Protein AF-A0A957VNV3-F1 (afdb_monomer_lite)

Foldseek 3Di:
DQDDAPLSSLVVVVVVLVVCCVVVVPVDDDDDDDQDDLVVCPVRDPPVSSVVSVVSVPDDDDDDLVNLLVCLLVPPLDDDPVLLVVQLVVCVVQVVLQQLLLDAPQFQDDFDGDDSRVRSSLPLERRNLLSLVVLLLVLLCVVVVHPSSCSPPPARSNNLSNVLCVQVVVRVPDDPWFHRASLSSLVVCVVSHDPVLSVVLVCQCPPPVPDDPVRSSLSSLQSSQVSRVRGDSDPQSSLSRRDGGSPDDSD

Secondary structure (DSSP, 8-state):
---SSHHHHHHHHHHHHHHHHHHHTT--------SS-GGGGGGTS-HHHHHHHHTT-S------HHHHHHHHIIIIIPPPHHHHHHHHHHHHHHHHHHHHHH--TT-SSPPPPP-HHHHHHHTTS-HHHHHTHHHHHHHHHHHTT--TTTTTSS--HHHHHHHHHHH--HHHHSPTTB---GGGGHHHHGGGS-HHHHHHHHHHHHHSTT--HHHHHHHHHHHHHHH-TTS---HHHHHHTT--BTT----

Structure (mmCIF, N/CA/C/O backbone):
data_AF-A0A957VNV3-F1
#
_entry.id   AF-A0A957VNV3-F1
#
loop_
_atom_site.group_PDB
_atom_site.id
_atom_site.type_symbol
_atom_site.label_atom_id
_atom_site.label_alt_id
_atom_site.label_comp_id
_atom_site.label_asym_id
_atom_site.label_entity_id
_atom_site.label_seq_id
_atom_site.pdbx_PDB_ins_code
_atom_site.Cartn_x
_atom_site.Cartn_y
_atom_site.Cartn_z
_atom_site.occupancy
_atom_site.B_iso_or_equiv
_atom_site.auth_seq_id
_atom_site.auth_comp_id
_atom_site.auth_asym_id
_atom_site.auth_atom_id
_atom_site.pdbx_PDB_model_num
ATOM 1 N N . TRP A 1 1 ? -8.921 14.617 31.201 1.00 45.50 1 TRP A N 1
ATOM 2 C CA . TRP A 1 1 ? -7.795 13.683 31.392 1.00 45.50 1 TRP A CA 1
ATOM 3 C C . TRP A 1 1 ? -8.103 12.871 32.641 1.00 45.50 1 TRP A C 1
ATOM 5 O O . TRP A 1 1 ? -8.421 13.483 33.652 1.00 45.50 1 TRP A O 1
ATOM 15 N N . ILE A 1 2 ? -8.126 11.539 32.556 1.00 60.56 2 ILE A N 1
ATOM 16 C CA . ILE A 1 2 ? -8.412 10.656 33.701 1.00 60.56 2 ILE A CA 1
ATOM 17 C C . ILE A 1 2 ? -7.073 10.413 34.409 1.00 60.56 2 ILE A C 1
ATOM 19 O O . ILE A 1 2 ? -6.186 9.766 33.854 1.00 60.56 2 ILE A O 1
ATOM 23 N N . ALA A 1 3 ? -6.888 11.023 35.579 1.00 54.78 3 ALA A N 1
ATOM 24 C CA . ALA A 1 3 ? -5.635 10.994 36.332 1.00 54.78 3 ALA A CA 1
ATOM 25 C C . ALA A 1 3 ? -5.642 9.875 37.388 1.00 54.78 3 ALA A C 1
ATOM 27 O O . ALA A 1 3 ? -6.701 9.499 37.887 1.00 54.78 3 ALA A O 1
ATOM 28 N N . GLY A 1 4 ? -4.459 9.369 37.744 1.00 66.94 4 GLY A N 1
ATOM 29 C CA . GLY A 1 4 ? -4.286 8.313 38.749 1.00 66.94 4 GLY A CA 1
ATOM 30 C C . GLY A 1 4 ? -3.553 7.082 38.219 1.00 66.94 4 GLY A C 1
ATOM 31 O O . GLY A 1 4 ? -3.112 7.057 37.058 1.00 66.94 4 GLY A O 1
ATOM 32 N N . ASN A 1 5 ? -3.405 6.077 39.083 1.00 71.44 5 ASN A N 1
ATOM 33 C CA . ASN A 1 5 ? -2.817 4.784 38.730 1.00 71.44 5 ASN A CA 1
ATOM 34 C C . ASN A 1 5 ? -3.785 3.976 37.819 1.00 71.44 5 ASN A C 1
ATOM 36 O O . ASN A 1 5 ? -4.941 4.373 37.645 1.00 71.44 5 ASN A O 1
ATOM 40 N N . PRO A 1 6 ? -3.359 2.859 37.198 1.00 65.88 6 PRO A N 1
ATOM 41 C CA . PRO A 1 6 ? -4.210 2.091 36.282 1.00 65.88 6 PRO A CA 1
ATOM 42 C C . PRO A 1 6 ? -5.556 1.645 36.882 1.00 65.88 6 PRO A C 1
ATOM 44 O O . PRO A 1 6 ? -6.572 1.656 36.185 1.00 65.88 6 PRO A O 1
ATOM 47 N N . ASN A 1 7 ? -5.596 1.324 38.178 1.00 68.62 7 ASN A N 1
ATOM 48 C CA . ASN A 1 7 ? -6.823 0.928 38.872 1.00 68.62 7 ASN A CA 1
ATOM 49 C C . ASN A 1 7 ? -7.750 2.134 39.106 1.00 68.62 7 ASN A C 1
ATOM 51 O O . ASN A 1 7 ? -8.949 2.041 38.845 1.00 68.62 7 ASN A O 1
ATOM 55 N N . ASP A 1 8 ? -7.198 3.286 39.497 1.00 72.94 8 ASP A N 1
ATOM 56 C CA . ASP A 1 8 ? -7.959 4.529 39.689 1.00 72.94 8 ASP A CA 1
ATOM 57 C C . ASP A 1 8 ? -8.625 4.970 38.381 1.00 72.94 8 ASP A C 1
ATOM 59 O O . ASP A 1 8 ? -9.788 5.374 38.361 1.00 72.94 8 ASP A O 1
ATOM 63 N N . ARG A 1 9 ? -7.900 4.850 37.260 1.00 74.00 9 ARG A N 1
ATOM 64 C CA . ARG A 1 9 ? -8.427 5.171 35.926 1.00 74.00 9 ARG A CA 1
ATOM 65 C C . ARG A 1 9 ? -9.581 4.254 35.544 1.00 74.00 9 ARG A C 1
ATOM 67 O O . ARG A 1 9 ? -10.583 4.717 35.008 1.00 74.00 9 ARG A O 1
ATOM 74 N N . THR A 1 10 ? -9.445 2.971 35.856 1.00 73.56 10 THR A N 1
ATOM 75 C CA . THR A 1 10 ? -10.455 1.942 35.601 1.00 73.56 10 THR A CA 1
ATOM 76 C C . THR A 1 10 ? -11.743 2.269 36.381 1.00 73.56 10 THR A C 1
ATOM 78 O O . THR A 1 10 ? -12.828 2.370 35.806 1.00 73.56 10 THR A O 1
ATOM 81 N N . MET A 1 11 ? -11.632 2.597 37.670 1.00 74.50 11 MET A N 1
ATOM 82 C CA . MET A 1 11 ? -12.787 3.024 38.471 1.00 74.50 11 MET A CA 1
ATOM 83 C C . MET A 1 11 ? -13.427 4.326 37.965 1.00 74.50 11 MET A C 1
ATOM 85 O O . MET A 1 11 ? -14.648 4.430 37.910 1.00 74.50 11 MET A O 1
ATOM 89 N N . GLN A 1 12 ? -12.632 5.314 37.548 1.00 80.88 12 GLN A N 1
ATOM 90 C CA . GLN A 1 12 ? -13.164 6.576 37.018 1.00 80.88 12 GLN A CA 1
ATOM 91 C C . GLN A 1 12 ? -13.929 6.390 35.698 1.00 80.88 12 GLN A C 1
ATOM 93 O O . GLN A 1 12 ? -14.970 7.021 35.504 1.00 80.88 12 GLN A O 1
ATOM 98 N N . VAL A 1 13 ? -13.455 5.511 34.804 1.00 80.44 13 VAL A N 1
ATOM 99 C CA . VAL A 1 13 ? -14.188 5.142 33.578 1.00 80.44 13 VAL A CA 1
ATOM 100 C C . VAL A 1 13 ? -15.514 4.474 33.934 1.00 80.44 13 VAL A C 1
ATOM 102 O O . VAL A 1 13 ? -16.538 4.807 33.340 1.00 80.44 13 VAL A O 1
ATOM 105 N N . GLN A 1 14 ? -15.519 3.589 34.934 1.00 78.06 14 GLN A N 1
ATOM 106 C CA . GLN A 1 14 ? -16.751 2.965 35.411 1.00 78.06 14 GLN A CA 1
ATOM 107 C C . GLN A 1 14 ? -17.756 4.011 35.913 1.00 78.06 14 GLN A C 1
ATOM 109 O O . GLN A 1 14 ? -18.888 4.037 35.432 1.00 78.06 14 GLN A O 1
ATOM 114 N N . SER A 1 15 ? -17.340 4.910 36.810 1.00 83.56 15 SER A N 1
ATOM 115 C CA . SER A 1 15 ? -18.221 5.956 37.348 1.00 83.56 15 SER A CA 1
ATOM 116 C C . SER A 1 15 ? -18.777 6.871 36.254 1.00 83.56 15 SER A C 1
ATOM 118 O O . SER A 1 15 ? -19.928 7.303 36.331 1.00 83.56 15 SER A O 1
ATOM 120 N N . LEU A 1 16 ? -17.982 7.161 35.218 1.00 85.75 16 LEU A N 1
ATOM 121 C CA . LEU A 1 16 ? -18.422 7.951 34.069 1.00 85.75 16 LEU A CA 1
ATOM 122 C C . LEU A 1 16 ? -19.528 7.236 33.283 1.00 85.75 16 LEU A C 1
ATOM 124 O O . LEU A 1 16 ? -20.549 7.855 32.986 1.00 85.75 16 LEU A O 1
ATOM 128 N N . VAL A 1 17 ? -19.336 5.953 32.961 1.00 84.12 17 VAL A N 1
ATOM 129 C CA . VAL A 1 17 ? -20.321 5.149 32.217 1.00 84.12 17 VAL A CA 1
ATOM 130 C C . VAL A 1 17 ? -21.619 5.008 33.016 1.00 84.12 17 VAL A C 1
ATOM 132 O O . VAL A 1 17 ? -22.697 5.185 32.454 1.00 84.12 17 VAL A O 1
ATOM 135 N N . GLU A 1 18 ? -21.532 4.761 34.325 1.00 82.12 18 GLU A N 1
ATOM 136 C CA . GLU A 1 18 ? -22.701 4.651 35.211 1.00 82.12 18 GLU A CA 1
ATOM 137 C C . GLU A 1 18 ? -23.460 5.980 35.313 1.00 82.12 18 GLU A C 1
ATOM 139 O O . GLU A 1 18 ? -24.666 6.027 35.075 1.00 82.12 18 GLU A O 1
ATOM 144 N N . THR A 1 19 ? -22.751 7.088 35.546 1.00 85.31 19 THR A N 1
ATOM 145 C CA . THR A 1 19 ? -23.376 8.419 35.616 1.00 85.31 19 THR A CA 1
ATOM 146 C C . THR A 1 19 ? -24.027 8.805 34.286 1.00 85.31 19 THR A C 1
ATOM 148 O O . THR A 1 19 ? -25.101 9.410 34.268 1.00 85.31 19 THR A O 1
ATOM 151 N N . ALA A 1 20 ? -23.389 8.469 33.161 1.00 85.81 20 ALA A N 1
ATOM 152 C CA . ALA A 1 20 ? -23.928 8.721 31.829 1.00 85.81 20 ALA A CA 1
ATOM 153 C C . ALA A 1 20 ? -25.181 7.879 31.547 1.00 85.81 20 ALA A C 1
ATOM 155 O O . ALA A 1 20 ? -26.131 8.393 30.957 1.00 85.81 20 ALA A O 1
ATOM 156 N N . ALA A 1 21 ? -25.215 6.621 31.995 1.00 82.94 21 ALA A N 1
ATOM 157 C CA . ALA A 1 21 ? -26.384 5.759 31.869 1.00 82.94 21 ALA A CA 1
ATOM 158 C C . ALA A 1 21 ? -27.562 6.273 32.715 1.00 82.94 21 ALA A C 1
ATOM 160 O O . ALA A 1 21 ? -28.671 6.414 32.192 1.00 82.94 21 ALA A O 1
ATOM 161 N N . GLU A 1 22 ? -27.313 6.619 33.983 1.00 85.56 22 GLU A N 1
ATOM 162 C CA . GLU A 1 22 ? -28.330 7.119 34.915 1.00 85.56 22 GLU A CA 1
ATOM 163 C C . GLU A 1 22 ? -28.901 8.471 34.481 1.00 85.56 22 GLU A C 1
ATOM 165 O O . GLU A 1 22 ? -30.114 8.627 34.350 1.00 85.56 22 GLU A O 1
ATOM 170 N N . ARG A 1 23 ? -28.036 9.459 34.216 1.00 87.88 23 ARG A N 1
ATOM 171 C CA . ARG A 1 23 ? -28.483 10.810 33.833 1.00 87.88 23 ARG A CA 1
ATOM 172 C C . ARG A 1 23 ? -28.975 10.880 32.394 1.00 87.88 23 ARG A C 1
ATOM 174 O O . ARG A 1 23 ? -29.826 11.707 32.077 1.00 87.88 23 ARG A O 1
ATOM 181 N N . GLY A 1 24 ? -28.414 10.054 31.515 1.00 83.50 24 GLY A N 1
ATOM 182 C CA . GLY A 1 24 ? -28.728 10.045 30.091 1.00 83.50 24 GLY A CA 1
ATOM 183 C C . GLY A 1 24 ? -29.986 9.259 29.738 1.00 83.50 24 GLY A C 1
ATOM 184 O O . GLY A 1 24 ? -30.491 9.425 28.628 1.00 83.50 24 GLY A O 1
ATOM 185 N N . GLY A 1 25 ? -30.492 8.397 30.629 1.00 84.94 25 GLY A N 1
ATOM 186 C CA . GLY A 1 25 ? -31.686 7.583 30.375 1.00 84.94 25 GLY A CA 1
ATOM 187 C C . GLY A 1 25 ? -31.579 6.748 29.093 1.00 84.94 25 GLY A C 1
ATOM 188 O O . GLY A 1 25 ? -32.540 6.663 28.331 1.00 84.94 25 GLY A O 1
ATOM 189 N N . GLY A 1 26 ? -30.384 6.225 28.796 1.00 76.81 26 GLY A N 1
ATOM 190 C CA . GLY A 1 26 ? -30.101 5.460 27.573 1.00 76.81 26 GLY A CA 1
ATOM 191 C C . GLY A 1 26 ? -29.908 6.285 26.292 1.00 76.81 26 GLY A C 1
ATOM 192 O O . GLY A 1 26 ? -29.772 5.710 25.217 1.00 76.81 26 GLY A O 1
ATOM 193 N N . ARG A 1 27 ? -29.875 7.623 26.367 1.00 84.00 27 ARG A N 1
ATOM 194 C CA . ARG A 1 27 ? -29.657 8.509 25.199 1.00 84.00 27 ARG A CA 1
ATOM 195 C C . ARG A 1 27 ? -28.189 8.841 24.933 1.00 84.00 27 ARG A C 1
ATOM 197 O O . ARG A 1 27 ? -27.884 9.533 23.966 1.00 84.00 27 ARG A O 1
ATOM 204 N N . VAL A 1 28 ? -27.288 8.389 25.801 1.00 83.12 28 VAL A N 1
ATOM 205 C CA . VAL A 1 28 ? -25.851 8.655 25.712 1.00 83.12 28 VAL A CA 1
ATOM 206 C C . VAL A 1 28 ? -25.138 7.372 25.317 1.00 83.12 28 VAL A C 1
ATOM 208 O O . VAL A 1 28 ? -25.267 6.355 25.992 1.00 83.12 28 VAL A O 1
ATOM 211 N N . TRP A 1 29 ? -24.371 7.445 24.234 1.00 82.12 29 TRP A N 1
ATOM 212 C CA . TRP A 1 29 ? -23.513 6.361 23.772 1.00 82.12 29 TRP A CA 1
ATOM 213 C C . TRP A 1 29 ? -22.081 6.659 24.197 1.00 82.12 29 TRP A C 1
ATOM 215 O O . TRP A 1 29 ? -21.557 7.737 23.913 1.00 82.12 29 TRP A O 1
ATOM 225 N N . VAL A 1 30 ? -21.455 5.709 24.887 1.00 81.12 30 VAL A N 1
ATOM 226 C CA . VAL A 1 30 ? -20.051 5.801 25.293 1.00 81.12 30 VAL A CA 1
ATOM 227 C C . VAL A 1 30 ? -19.267 4.761 24.506 1.00 81.12 30 VAL A C 1
ATOM 229 O O . VAL A 1 30 ? -19.522 3.566 24.633 1.00 81.12 30 VAL A O 1
ATOM 232 N N . ALA A 1 31 ? -18.316 5.222 23.699 1.00 80.50 31 ALA A N 1
ATOM 233 C CA . ALA A 1 31 ? -17.377 4.375 22.976 1.00 80.50 31 ALA A CA 1
ATOM 234 C C . ALA A 1 31 ? -15.969 4.578 23.543 1.00 80.50 31 ALA A C 1
ATOM 236 O O . ALA A 1 31 ? -15.565 5.707 23.826 1.00 80.50 31 ALA A O 1
ATOM 237 N N . VAL A 1 32 ? -15.228 3.483 23.704 1.00 73.88 32 VAL A N 1
ATOM 238 C CA . VAL A 1 32 ? -13.839 3.495 24.173 1.00 73.88 32 VAL A CA 1
ATOM 239 C C . VAL A 1 32 ? -12.973 2.812 23.129 1.00 73.88 32 VAL A C 1
ATOM 241 O O . VAL A 1 32 ? -13.270 1.702 22.697 1.00 73.88 32 VAL A O 1
ATOM 244 N N . THR A 1 33 ? -11.896 3.481 22.733 1.00 69.50 33 THR A N 1
ATOM 245 C CA . THR A 1 33 ? -10.911 2.970 21.777 1.00 69.50 33 THR A CA 1
ATOM 246 C C . THR A 1 33 ? -9.569 2.808 22.479 1.00 69.50 33 THR A C 1
ATOM 248 O O . THR A 1 33 ? -9.099 3.750 23.121 1.00 69.50 33 THR A O 1
ATOM 251 N N . ALA A 1 34 ? -8.938 1.643 22.344 1.00 63.84 34 ALA A N 1
ATOM 252 C CA . ALA A 1 34 ? -7.575 1.394 22.807 1.00 63.84 34 ALA A CA 1
ATOM 253 C C . ALA A 1 34 ? -6.654 1.166 21.601 1.00 63.84 34 ALA A C 1
ATOM 255 O O . ALA A 1 34 ? -7.081 0.594 20.601 1.00 63.84 34 ALA A O 1
ATOM 256 N N . HIS A 1 35 ? -5.405 1.625 21.694 1.00 48.38 35 HIS A N 1
ATOM 257 C CA . HIS A 1 35 ? -4.370 1.282 20.719 1.00 48.38 35 HIS A CA 1
ATOM 258 C C . HIS A 1 35 ? -3.737 -0.048 21.149 1.00 48.38 35 HIS A C 1
ATOM 260 O O . HIS A 1 35 ? -3.171 -0.125 22.239 1.00 48.38 35 HIS A O 1
ATOM 266 N N . GLY A 1 36 ? -3.860 -1.082 20.314 1.00 53.94 36 GLY A N 1
ATOM 267 C CA . GLY A 1 36 ? -3.330 -2.426 20.572 1.00 53.94 36 GLY A CA 1
ATOM 268 C C . GLY A 1 36 ? -4.387 -3.444 21.001 1.00 53.94 36 GLY A C 1
ATOM 269 O O . GLY A 1 36 ? -5.542 -3.103 21.270 1.00 53.94 36 GLY A O 1
ATOM 270 N N . ASP A 1 37 ? -3.991 -4.718 21.042 1.00 55.12 37 ASP A N 1
ATOM 271 C CA . ASP A 1 37 ? -4.891 -5.781 21.478 1.00 55.12 37 ASP A CA 1
ATOM 272 C C . ASP A 1 37 ? -5.263 -5.553 22.944 1.00 55.12 37 ASP A C 1
ATOM 274 O O . ASP A 1 37 ? -4.409 -5.455 23.829 1.00 55.12 37 ASP A O 1
ATOM 278 N N . ILE A 1 38 ? -6.566 -5.488 23.198 1.00 54.88 38 ILE A N 1
ATOM 279 C CA . ILE A 1 38 ? -7.152 -5.383 24.530 1.00 54.88 38 ILE A CA 1
ATOM 280 C C . ILE A 1 38 ? -6.549 -6.471 25.442 1.00 54.88 38 ILE A C 1
ATOM 282 O O . ILE A 1 38 ? -6.266 -6.182 26.607 1.00 54.88 38 ILE A O 1
ATOM 286 N N . GLN A 1 39 ? -6.217 -7.660 24.914 1.00 52.75 39 GLN A N 1
ATOM 287 C CA . GLN A 1 39 ? -5.542 -8.732 25.662 1.00 52.75 39 GLN A CA 1
ATOM 288 C C . GLN A 1 39 ? -4.130 -8.385 26.167 1.00 52.75 39 GLN A C 1
ATOM 290 O O . GLN A 1 39 ? -3.760 -8.832 27.251 1.00 52.75 39 GLN A O 1
ATOM 295 N N . ALA A 1 40 ? -3.357 -7.559 25.458 1.00 52.75 40 ALA A N 1
ATOM 296 C CA . ALA A 1 40 ? -2.008 -7.171 25.884 1.00 52.75 40 ALA A CA 1
ATOM 297 C C . ALA A 1 40 ? -2.022 -6.302 27.160 1.00 52.75 40 ALA A C 1
ATOM 299 O O . ALA A 1 40 ? -1.077 -6.321 27.948 1.00 52.75 40 ALA A O 1
ATOM 300 N N . LEU A 1 41 ? -3.131 -5.599 27.424 1.00 54.12 41 LEU A N 1
ATOM 301 C CA . LEU A 1 41 ? -3.322 -4.791 28.635 1.00 54.12 41 LEU A CA 1
ATOM 302 C C . LEU A 1 41 ? -3.547 -5.630 29.905 1.00 54.12 41 LEU A C 1
ATOM 304 O O . LEU A 1 41 ? -3.440 -5.089 31.008 1.00 54.12 41 LEU A O 1
ATOM 308 N N . GLN A 1 42 ? -3.812 -6.938 29.782 1.00 53.88 42 GLN A N 1
ATOM 309 C CA . GLN A 1 42 ? -4.011 -7.824 30.938 1.00 53.88 42 GLN A CA 1
ATOM 310 C C . GLN A 1 42 ? -2.765 -7.963 31.821 1.00 53.88 42 GLN A C 1
ATOM 312 O O . GLN A 1 42 ? -2.887 -8.356 32.977 1.00 53.88 42 GLN A O 1
ATOM 317 N N . GLN A 1 43 ? -1.576 -7.630 31.311 1.00 54.09 43 GLN A N 1
ATOM 318 C CA . GLN A 1 43 ? -0.336 -7.734 32.084 1.00 54.09 43 GLN A CA 1
ATOM 319 C C . GLN A 1 43 ? -0.175 -6.622 33.136 1.00 54.09 43 GLN A C 1
ATOM 321 O O . GLN A 1 43 ? 0.539 -6.815 34.115 1.00 54.09 43 GLN A O 1
ATOM 326 N N . ASN A 1 44 ? -0.861 -5.481 32.974 1.00 55.50 44 ASN A N 1
ATOM 327 C CA . ASN A 1 44 ? -0.629 -4.266 33.772 1.00 55.50 44 ASN A CA 1
ATOM 328 C C . ASN A 1 44 ? -1.796 -3.874 34.700 1.00 55.50 44 ASN A C 1
ATOM 330 O O . ASN A 1 44 ? -1.696 -2.887 35.432 1.00 55.50 44 ASN A O 1
ATOM 334 N N . VAL A 1 45 ? -2.909 -4.614 34.675 1.00 60.03 45 VAL A N 1
ATOM 335 C CA . VAL A 1 45 ? -4.112 -4.357 35.485 1.00 60.03 45 VAL A CA 1
ATOM 336 C C . VAL A 1 45 ? -4.539 -5.659 36.154 1.00 60.03 45 VAL A C 1
ATOM 338 O O . VAL A 1 45 ? -4.511 -6.715 35.526 1.00 60.03 45 VAL A O 1
ATOM 341 N N . GLN A 1 46 ? -4.956 -5.611 37.424 1.00 63.94 46 GLN A N 1
ATOM 342 C CA . GLN A 1 46 ? -5.503 -6.805 38.076 1.00 63.94 46 GLN A CA 1
ATOM 343 C C . GLN A 1 46 ? -6.734 -7.297 37.296 1.00 63.94 46 GLN A C 1
ATOM 345 O O . GLN A 1 46 ? -7.656 -6.523 37.021 1.00 63.94 46 GLN A O 1
ATOM 350 N N . GLN A 1 47 ? -6.754 -8.592 36.964 1.00 64.62 47 GLN A N 1
ATOM 351 C CA . GLN A 1 47 ? -7.760 -9.207 36.087 1.00 64.62 47 GLN A CA 1
ATOM 352 C C . GLN A 1 47 ? -9.209 -8.917 36.511 1.00 64.62 47 GLN A C 1
ATOM 354 O O . GLN A 1 47 ? -10.086 -8.785 35.658 1.00 64.62 47 GLN A O 1
ATOM 359 N N . GLU A 1 48 ? -9.463 -8.764 37.813 1.00 67.94 48 GLU A N 1
ATOM 360 C CA . GLU A 1 48 ? -10.802 -8.514 38.349 1.00 67.94 48 GLU A CA 1
ATOM 361 C C . GLU A 1 48 ? -11.382 -7.154 37.920 1.00 67.94 48 GLU A C 1
ATOM 363 O O . GLU A 1 48 ? -12.534 -7.079 37.490 1.00 67.94 48 GLU A O 1
ATOM 368 N N . TYR A 1 49 ? -10.602 -6.071 37.993 1.00 65.75 49 TYR A N 1
ATOM 369 C CA . TYR A 1 49 ? -11.089 -4.741 37.599 1.00 65.75 49 TYR A CA 1
ATOM 370 C C . TYR A 1 49 ? -11.270 -4.628 36.087 1.00 65.75 49 TYR A C 1
ATOM 372 O O . TYR A 1 49 ? -12.201 -3.985 35.601 1.00 65.75 49 TYR A O 1
ATOM 380 N N . TYR A 1 50 ? -10.405 -5.304 35.341 1.00 67.81 50 TYR A N 1
ATOM 381 C CA . TYR A 1 50 ? -10.469 -5.352 33.893 1.00 67.81 50 TYR A CA 1
ATOM 382 C C . TYR A 1 50 ? -11.719 -6.099 33.395 1.00 67.81 50 TYR A C 1
ATOM 384 O O . TYR A 1 50 ? -12.442 -5.596 32.532 1.00 67.81 50 TYR A O 1
ATOM 392 N N . ALA A 1 51 ? -12.042 -7.249 33.999 1.00 69.19 51 ALA A N 1
ATOM 393 C CA . ALA A 1 51 ? -13.270 -7.985 33.700 1.00 69.19 51 ALA A CA 1
ATOM 394 C C . ALA A 1 51 ? -14.529 -7.149 33.992 1.00 69.19 51 ALA A C 1
ATOM 396 O O . ALA A 1 51 ? -15.457 -7.130 33.181 1.00 69.19 51 ALA A O 1
ATOM 397 N N . LYS A 1 52 ? -14.536 -6.401 35.107 1.00 71.25 52 LYS A N 1
ATOM 398 C CA . LYS A 1 52 ? -15.645 -5.503 35.474 1.00 71.25 52 LYS A CA 1
ATOM 399 C C . LYS A 1 52 ? -15.877 -4.402 34.441 1.00 71.25 52 LYS A C 1
ATOM 401 O O . LYS A 1 52 ? -17.031 -4.109 34.144 1.00 71.25 52 LYS A O 1
ATOM 406 N N . ILE A 1 53 ? -14.821 -3.814 33.872 1.00 71.25 53 ILE A N 1
ATOM 407 C CA . ILE A 1 53 ? -14.964 -2.805 32.811 1.00 71.25 53 ILE A CA 1
ATOM 408 C C . ILE A 1 53 ? -15.475 -3.411 31.514 1.00 71.25 53 ILE A C 1
ATOM 410 O O . ILE A 1 53 ? -16.403 -2.858 30.928 1.00 71.25 53 ILE A O 1
ATOM 414 N N . ILE A 1 54 ? -14.890 -4.520 31.055 1.00 70.94 54 ILE A N 1
ATOM 415 C CA . ILE A 1 54 ? -15.291 -5.121 29.776 1.00 70.94 54 ILE A CA 1
ATOM 416 C C . ILE A 1 54 ? -16.776 -5.486 29.795 1.00 70.94 54 ILE A C 1
ATOM 418 O O . ILE A 1 54 ? -17.476 -5.218 28.825 1.00 70.94 54 ILE A O 1
ATOM 422 N N . GLN A 1 55 ? -17.286 -5.996 30.920 1.00 74.06 55 GLN A N 1
ATOM 423 C CA . GLN A 1 55 ? -18.711 -6.301 31.080 1.00 74.06 55 GLN A CA 1
ATOM 424 C C . GLN A 1 55 ? -19.641 -5.082 30.937 1.00 74.06 55 GLN A C 1
ATOM 426 O O . GLN A 1 55 ? -20.831 -5.264 30.688 1.00 74.06 55 GLN A O 1
ATOM 431 N N . ARG A 1 56 ? -19.144 -3.843 31.074 1.00 74.44 56 ARG A N 1
ATOM 432 C CA . ARG A 1 56 ? -19.947 -2.621 30.873 1.00 74.44 56 ARG A CA 1
ATOM 433 C C . ARG A 1 56 ? -20.063 -2.206 29.412 1.00 74.44 56 ARG A C 1
ATOM 435 O O . ARG A 1 56 ? -20.986 -1.469 29.072 1.00 74.44 56 ARG A O 1
ATOM 442 N N . PHE A 1 57 ? -19.172 -2.685 28.551 1.00 75.88 57 PHE A N 1
ATOM 443 C CA . PHE A 1 57 ? -19.228 -2.436 27.117 1.00 75.88 57 PHE A CA 1
ATOM 444 C C . PHE A 1 57 ? -19.851 -3.647 26.426 1.00 75.88 57 PHE A C 1
ATOM 446 O O . PHE A 1 57 ? -19.180 -4.623 26.110 1.00 75.88 57 PHE A O 1
ATOM 453 N N . ALA A 1 58 ? -21.165 -3.577 26.198 1.00 69.81 58 ALA A N 1
ATOM 454 C CA . ALA A 1 58 ? -21.949 -4.684 25.648 1.00 69.81 58 ALA A CA 1
ATOM 455 C C . ALA A 1 58 ? -21.519 -5.117 24.232 1.00 69.81 58 ALA A C 1
ATOM 457 O O . ALA A 1 58 ? -21.778 -6.249 23.831 1.00 69.81 58 ALA A O 1
ATOM 458 N N . LEU A 1 59 ? -20.881 -4.218 23.475 1.00 71.00 59 LEU A N 1
ATOM 459 C CA . LEU A 1 59 ? -20.476 -4.439 22.089 1.00 71.00 59 LEU A CA 1
ATOM 460 C C . LEU A 1 59 ? -18.952 -4.318 21.957 1.00 71.00 59 LEU A C 1
ATOM 462 O O . LEU A 1 59 ? -18.432 -3.204 21.859 1.00 71.00 59 LEU A O 1
ATOM 466 N N . PRO A 1 60 ? -18.218 -5.442 21.949 1.00 66.88 60 PRO A N 1
ATOM 467 C CA . PRO A 1 60 ? -16.807 -5.435 21.607 1.00 66.88 60 PRO A CA 1
ATOM 468 C C . PRO A 1 60 ? -16.648 -5.312 20.085 1.00 66.88 60 PRO A C 1
ATOM 470 O O . PRO A 1 60 ? -16.804 -6.285 19.351 1.00 66.88 60 PRO A O 1
ATOM 473 N N . CYS A 1 61 ? -16.306 -4.118 19.603 1.00 63.28 61 CYS A N 1
ATOM 474 C CA . CYS A 1 61 ? -15.924 -3.910 18.208 1.00 63.28 61 CYS A CA 1
ATOM 475 C C . CYS A 1 61 ? -14.420 -4.153 18.057 1.00 63.28 61 CYS A C 1
ATOM 477 O O . CYS A 1 61 ? -13.610 -3.281 18.374 1.00 63.28 61 CYS A O 1
ATOM 479 N N . LYS A 1 62 ? -14.036 -5.345 17.593 1.00 60.50 62 LYS A N 1
ATOM 480 C CA . LYS A 1 62 ? -12.660 -5.591 17.152 1.00 60.50 62 LYS A CA 1
ATOM 481 C C . LYS A 1 62 ? -12.518 -5.055 15.735 1.00 60.50 62 LYS A C 1
ATOM 483 O O . LYS A 1 62 ? -13.114 -5.611 14.824 1.00 60.50 62 LYS A O 1
ATOM 488 N N . LEU A 1 63 ? -11.747 -3.986 15.576 1.00 56.53 63 LEU A N 1
ATOM 489 C CA . LEU A 1 63 ? -11.288 -3.551 14.263 1.00 56.53 63 LEU A CA 1
ATOM 490 C C . LEU A 1 63 ? -10.130 -4.466 13.867 1.00 56.53 63 LEU A C 1
ATOM 492 O O . LEU A 1 63 ? -9.085 -4.472 14.520 1.00 56.53 63 LEU A O 1
ATOM 496 N N . SER A 1 64 ? -10.355 -5.288 12.854 1.00 54.94 64 SER A N 1
ATOM 497 C CA . SER A 1 64 ? -9.329 -6.112 12.231 1.00 54.94 64 SER A CA 1
ATOM 498 C C . SER A 1 64 ? -8.586 -5.306 11.161 1.00 54.94 64 SER A C 1
ATOM 500 O O . SER A 1 64 ? -9.082 -4.303 10.652 1.00 54.94 64 SER A O 1
ATOM 502 N N . ASN A 1 65 ? -7.389 -5.752 10.777 1.00 52.81 65 ASN A N 1
ATOM 503 C CA . ASN A 1 65 ? -6.668 -5.139 9.657 1.00 52.81 65 ASN A CA 1
ATOM 504 C C . ASN A 1 65 ? -7.419 -5.284 8.319 1.00 52.81 65 ASN A C 1
ATOM 506 O O . ASN A 1 65 ? -7.223 -4.457 7.432 1.00 52.81 65 ASN A O 1
ATOM 510 N N . GLU A 1 66 ? -8.284 -6.295 8.179 1.00 53.62 66 GLU A N 1
ATOM 511 C CA . GLU A 1 66 ? -9.138 -6.488 6.997 1.00 53.62 66 GLU A CA 1
ATOM 512 C C . GLU A 1 66 ? -10.150 -5.341 6.842 1.00 53.62 66 GLU A C 1
ATOM 514 O O . GLU A 1 66 ? -10.392 -4.883 5.724 1.00 53.62 66 GLU A O 1
ATOM 519 N N . ASP A 1 67 ? -10.626 -4.773 7.956 1.00 60.72 67 ASP A N 1
ATOM 520 C CA . ASP A 1 67 ? -11.534 -3.619 7.952 1.00 60.72 67 ASP A CA 1
ATOM 521 C C . ASP A 1 67 ? -10.852 -2.340 7.433 1.00 60.72 67 ASP A C 1
ATOM 523 O O . ASP A 1 67 ? -11.504 -1.453 6.879 1.00 60.72 67 ASP A O 1
ATOM 527 N N . ILE A 1 68 ? -9.525 -2.223 7.573 1.00 61.12 68 ILE A N 1
ATOM 528 C CA . ILE A 1 68 ? -8.789 -1.031 7.126 1.00 61.12 68 ILE A CA 1
ATOM 529 C C . ILE A 1 68 ? -8.725 -0.986 5.591 1.00 61.12 68 ILE A C 1
ATOM 531 O O . ILE A 1 68 ? -8.902 0.088 5.008 1.00 61.12 68 ILE A O 1
ATOM 535 N N . SER A 1 69 ? -8.566 -2.140 4.931 1.00 66.19 69 SER A N 1
ATOM 536 C CA . SER A 1 69 ? -8.612 -2.234 3.465 1.00 66.19 69 SER A CA 1
ATOM 537 C C . SER A 1 69 ? -9.980 -1.824 2.910 1.00 66.19 69 SER A C 1
ATOM 539 O O . SER A 1 69 ? -10.031 -1.056 1.948 1.00 66.19 69 SER A O 1
ATOM 541 N N . GLN A 1 70 ? -11.082 -2.242 3.549 1.00 71.25 70 GLN A N 1
ATOM 542 C CA . GLN A 1 70 ? -12.438 -1.839 3.145 1.00 71.25 70 GLN A CA 1
ATOM 543 C C . GLN A 1 70 ? -12.644 -0.323 3.277 1.00 71.25 70 GLN A C 1
ATOM 545 O O . GLN A 1 70 ? -13.226 0.324 2.406 1.00 71.25 70 GLN A O 1
ATOM 550 N N . VAL A 1 71 ? -12.121 0.288 4.343 1.00 75.00 71 VAL A N 1
ATOM 551 C CA . VAL A 1 71 ? -12.215 1.743 4.523 1.00 75.00 71 VAL A CA 1
ATOM 552 C C . VAL A 1 71 ? -11.439 2.495 3.435 1.00 75.00 71 VAL A C 1
ATOM 554 O O . VAL A 1 71 ? -11.909 3.534 2.963 1.00 75.00 71 VAL A O 1
ATOM 557 N N . VAL A 1 72 ? -10.268 2.000 3.022 1.00 82.19 72 VAL A N 1
ATOM 558 C CA . VAL A 1 72 ? -9.501 2.584 1.909 1.00 82.19 72 VAL A CA 1
ATOM 559 C C . VAL A 1 72 ? -10.267 2.467 0.593 1.00 82.19 72 VAL A C 1
ATOM 561 O O . VAL A 1 72 ? -10.366 3.456 -0.140 1.00 82.19 72 VAL A O 1
ATOM 564 N N . GLU A 1 73 ? -10.843 1.298 0.318 1.00 81.94 73 GLU A N 1
ATOM 565 C CA . GLU A 1 73 ? -11.686 1.065 -0.854 1.00 81.94 73 GLU A CA 1
ATOM 566 C C . GLU A 1 73 ? -12.827 2.087 -0.919 1.00 81.94 73 GLU A C 1
ATOM 568 O O . GLU A 1 73 ? -12.940 2.850 -1.881 1.00 81.94 73 GLU A O 1
ATOM 573 N N . GLU A 1 74 ? -13.647 2.154 0.128 1.00 83.12 74 GLU A N 1
ATOM 574 C CA . GLU A 1 74 ? -14.870 2.956 0.124 1.00 83.12 74 GLU A CA 1
ATOM 575 C C . GLU A 1 74 ? -14.605 4.465 0.159 1.00 83.12 74 GLU A C 1
ATOM 577 O O . GLU A 1 74 ? -15.376 5.242 -0.416 1.00 83.12 74 GLU A O 1
ATOM 582 N N . ARG A 1 75 ? -13.539 4.906 0.843 1.00 83.88 75 ARG A N 1
ATOM 583 C CA . ARG A 1 75 ? -13.260 6.339 1.038 1.00 83.88 75 ARG A CA 1
ATOM 584 C C . ARG A 1 75 ? -12.339 6.942 -0.009 1.00 83.88 75 ARG A C 1
ATOM 586 O O . ARG A 1 75 ? -12.497 8.122 -0.312 1.00 83.88 75 ARG A O 1
ATOM 593 N N . VAL A 1 76 ? -11.375 6.177 -0.521 1.00 89.19 76 VAL A N 1
ATOM 594 C CA . VAL A 1 76 ? -10.330 6.694 -1.422 1.00 89.19 76 VAL A CA 1
ATOM 595 C C . VAL A 1 76 ? -10.501 6.149 -2.832 1.00 89.19 76 VAL A C 1
ATOM 597 O O . VAL A 1 76 ? -10.415 6.908 -3.795 1.00 89.19 76 VAL A O 1
ATOM 600 N N . LEU A 1 77 ? -10.757 4.846 -2.966 1.00 91.62 77 LEU A N 1
ATOM 601 C CA . LEU A 1 77 ? -10.705 4.156 -4.257 1.00 91.62 77 LEU A CA 1
ATOM 602 C C . LEU A 1 77 ? -12.078 3.910 -4.887 1.00 91.62 77 LEU A C 1
ATOM 604 O O . LEU A 1 77 ? -12.143 3.298 -5.953 1.00 91.62 77 LEU A O 1
ATOM 608 N N . ARG A 1 78 ? -13.165 4.423 -4.303 1.00 91.69 78 ARG A N 1
ATOM 609 C CA . ARG A 1 78 ? -14.528 4.183 -4.788 1.00 91.69 78 ARG A CA 1
ATOM 610 C C . ARG A 1 78 ? -14.675 4.509 -6.276 1.00 91.69 78 ARG A C 1
ATOM 612 O O . ARG A 1 78 ? -14.448 5.640 -6.707 1.00 91.69 78 ARG A O 1
ATOM 619 N N . LYS A 1 79 ? -15.112 3.520 -7.056 1.00 90.94 79 LYS A N 1
ATOM 620 C CA . LYS A 1 79 ? -15.328 3.648 -8.503 1.00 90.94 79 LYS A CA 1
ATOM 621 C C . LYS A 1 79 ? -16.778 3.973 -8.839 1.00 90.94 79 LYS A C 1
ATOM 623 O O . LYS A 1 79 ? -17.702 3.594 -8.119 1.00 90.94 79 LYS A O 1
ATOM 628 N N . THR A 1 80 ? -16.979 4.658 -9.963 1.00 92.69 80 THR A N 1
ATOM 629 C CA . THR A 1 80 ? -18.295 4.713 -10.610 1.00 92.69 80 THR A CA 1
ATOM 630 C C . THR A 1 80 ? -18.630 3.348 -11.210 1.00 92.69 80 THR A C 1
ATOM 632 O O . THR A 1 80 ? -17.745 2.518 -11.433 1.00 92.69 80 THR A O 1
ATOM 635 N N . GLN A 1 81 ? -19.911 3.104 -11.486 1.00 92.62 81 GLN A N 1
ATOM 636 C CA . GLN A 1 81 ? -20.345 1.837 -12.074 1.00 92.62 81 GLN A CA 1
ATOM 637 C C . GLN A 1 81 ? -19.684 1.578 -13.438 1.00 92.62 81 GLN A C 1
ATOM 639 O O . GLN A 1 81 ? -19.242 0.460 -13.691 1.00 92.62 81 GLN A O 1
ATOM 644 N N . ASP A 1 82 ? -19.564 2.605 -14.282 1.00 92.56 82 ASP A N 1
ATOM 645 C CA . ASP A 1 82 ? -18.924 2.484 -15.597 1.00 92.56 82 ASP A CA 1
ATOM 646 C C . ASP A 1 82 ? -17.429 2.171 -15.475 1.00 92.56 82 ASP A C 1
ATOM 648 O O . ASP A 1 82 ? -16.955 1.217 -16.086 1.00 92.56 82 ASP A O 1
ATOM 652 N N . ALA A 1 83 ? -16.707 2.873 -14.591 1.00 91.62 83 ALA A N 1
ATOM 653 C CA . ALA A 1 83 ? -15.290 2.604 -14.349 1.00 91.62 83 ALA A CA 1
ATOM 654 C C . ALA A 1 83 ? -15.057 1.178 -13.829 1.00 91.62 83 ALA A C 1
ATOM 656 O O . ALA A 1 83 ? -14.117 0.511 -14.254 1.00 91.62 83 ALA A O 1
ATOM 657 N N . ARG A 1 84 ? -15.932 0.677 -12.945 1.00 92.38 84 ARG A N 1
ATOM 658 C CA . ARG A 1 84 ? -15.851 -0.707 -12.459 1.00 92.38 84 ARG A CA 1
ATOM 659 C C . ARG A 1 84 ? -16.019 -1.709 -13.603 1.00 92.38 84 ARG A C 1
ATOM 661 O O . ARG A 1 84 ? -15.246 -2.653 -13.684 1.00 92.38 84 ARG A O 1
ATOM 668 N N . ARG A 1 85 ? -16.969 -1.480 -14.516 1.00 92.69 85 ARG A N 1
ATOM 669 C CA . ARG A 1 85 ? -17.183 -2.347 -15.690 1.00 92.69 85 ARG A CA 1
ATOM 670 C C . ARG A 1 85 ? -15.988 -2.357 -16.639 1.00 92.69 85 ARG A C 1
ATOM 672 O O . ARG A 1 85 ? -15.664 -3.414 -17.175 1.00 92.69 85 ARG A O 1
ATOM 679 N N . ASP A 1 86 ? -15.358 -1.209 -16.864 1.00 92.88 86 ASP A N 1
ATOM 680 C CA . ASP A 1 86 ? -14.187 -1.121 -17.740 1.00 92.88 86 ASP A CA 1
ATOM 681 C C . ASP A 1 86 ? -12.956 -1.790 -17.112 1.00 92.88 86 ASP A C 1
ATOM 683 O O . ASP A 1 86 ? -12.242 -2.519 -17.798 1.00 92.88 86 ASP A O 1
ATOM 687 N N . LEU A 1 87 ? -12.754 -1.634 -15.799 1.00 94.19 87 LEU A N 1
ATOM 688 C CA . LEU A 1 87 ? -11.688 -2.316 -15.056 1.00 94.19 87 LEU A CA 1
ATOM 689 C C . LEU A 1 87 ? -11.875 -3.836 -15.033 1.00 94.19 87 LEU A C 1
ATOM 691 O O . LEU A 1 87 ? -10.923 -4.569 -15.288 1.00 94.19 87 LEU A O 1
ATOM 695 N N . THR A 1 88 ? -13.097 -4.309 -14.786 1.00 93.75 88 THR A N 1
ATOM 696 C CA . THR A 1 88 ? -13.435 -5.737 -14.856 1.00 93.75 88 THR A CA 1
ATOM 697 C C . THR A 1 88 ? -13.185 -6.293 -16.257 1.00 93.75 88 THR A C 1
ATOM 699 O O . THR A 1 88 ? -12.537 -7.323 -16.390 1.00 93.75 88 THR A O 1
ATOM 702 N N . ARG A 1 89 ? -13.588 -5.576 -17.317 1.00 93.75 89 ARG A N 1
ATOM 703 C CA . ARG A 1 89 ? -13.307 -5.996 -18.700 1.00 93.75 89 ARG A CA 1
ATOM 704 C C . ARG A 1 89 ? -11.808 -6.083 -18.978 1.00 93.75 89 ARG A C 1
ATOM 706 O O . ARG A 1 89 ? -11.353 -7.072 -19.541 1.00 93.75 89 ARG A O 1
ATOM 713 N N . ARG A 1 90 ? -11.038 -5.072 -18.559 1.00 93.19 90 ARG A N 1
ATOM 714 C CA . ARG A 1 90 ? -9.577 -5.074 -18.709 1.00 93.19 90 ARG A CA 1
ATOM 715 C C . ARG A 1 90 ? -8.950 -6.277 -18.007 1.00 93.19 90 ARG A C 1
ATOM 717 O O . ARG A 1 90 ? -8.033 -6.880 -18.563 1.00 93.19 90 ARG A O 1
ATOM 724 N N . PHE A 1 91 ? -9.454 -6.619 -16.821 1.00 94.62 91 PHE A N 1
ATOM 725 C CA . PHE A 1 91 ? -9.036 -7.814 -16.103 1.00 94.62 91 PHE A CA 1
ATOM 726 C C . PHE A 1 91 ? -9.363 -9.087 -16.873 1.00 94.62 91 PHE A C 1
ATOM 728 O O . PHE A 1 91 ? -8.470 -9.899 -17.077 1.00 94.62 91 PHE A O 1
ATOM 735 N N . ASP A 1 92 ? -10.594 -9.252 -17.349 1.00 94.56 92 ASP A N 1
ATOM 736 C CA . ASP A 1 92 ? -11.002 -10.459 -18.074 1.00 94.56 92 ASP A CA 1
ATOM 737 C C . ASP A 1 92 ? -10.161 -10.678 -19.345 1.00 94.56 92 ASP A C 1
ATOM 739 O O . ASP A 1 92 ? -9.761 -11.805 -19.640 1.00 94.56 92 ASP A O 1
ATOM 743 N N . GLU A 1 93 ? -9.825 -9.598 -20.058 1.00 93.75 93 GLU A N 1
ATOM 744 C CA . GLU A 1 93 ? -8.989 -9.633 -21.264 1.00 93.75 93 GLU A CA 1
ATOM 745 C C . GLU A 1 93 ? -7.519 -10.011 -20.984 1.00 93.75 93 GLU A C 1
ATOM 747 O O . GLU A 1 93 ? -6.881 -10.623 -21.839 1.00 93.75 93 GLU A O 1
ATOM 752 N N . HIS A 1 94 ? -6.975 -9.665 -19.809 1.00 92.19 94 HIS A N 1
ATOM 753 C CA . HIS A 1 94 ? -5.540 -9.799 -19.484 1.00 92.19 94 HIS A CA 1
ATOM 754 C C . HIS A 1 94 ? -5.282 -10.561 -18.173 1.00 92.19 94 HIS A C 1
ATOM 756 O O . HIS A 1 94 ? -4.223 -10.414 -17.562 1.00 92.19 94 HIS A O 1
ATOM 762 N N . SER A 1 95 ? -6.236 -11.382 -17.730 1.00 92.44 95 SER A N 1
ATOM 763 C CA . SER A 1 95 ? -6.269 -11.954 -16.374 1.00 92.44 95 SER A CA 1
ATOM 764 C C . SER A 1 95 ? -4.976 -12.665 -15.984 1.00 92.44 95 SER A C 1
ATOM 766 O O . SER A 1 95 ? -4.462 -12.428 -14.897 1.00 92.44 95 SER A O 1
ATOM 768 N N . GLY A 1 96 ? -4.396 -13.460 -16.887 1.00 91.75 96 GLY A N 1
ATOM 769 C CA . GLY A 1 96 ? -3.125 -14.147 -16.643 1.00 91.75 96 GLY A CA 1
ATOM 770 C C . GLY A 1 96 ? -1.970 -13.194 -16.320 1.00 91.75 96 GLY A C 1
ATOM 771 O O . GLY A 1 96 ? -1.264 -13.414 -15.342 1.00 91.75 96 GLY A O 1
ATOM 772 N N . ALA A 1 97 ? -1.814 -12.113 -17.091 1.00 91.19 97 ALA A N 1
ATOM 773 C CA . ALA A 1 97 ? -0.748 -11.133 -16.879 1.00 91.19 97 ALA A CA 1
ATOM 774 C C . ALA A 1 97 ? -0.966 -10.325 -15.591 1.00 91.19 97 ALA A C 1
ATOM 776 O O . ALA A 1 97 ? -0.030 -10.104 -14.828 1.00 91.19 97 ALA A O 1
ATOM 777 N N . ILE A 1 98 ? -2.213 -9.927 -15.311 1.00 93.00 98 ILE A N 1
ATOM 778 C CA . ILE A 1 98 ? -2.536 -9.163 -14.098 1.00 93.00 98 ILE A CA 1
ATOM 779 C C . ILE A 1 98 ? -2.341 -10.019 -12.845 1.00 93.00 98 ILE A C 1
ATOM 781 O O . ILE A 1 98 ? -1.794 -9.530 -11.859 1.00 93.00 98 ILE A O 1
ATOM 785 N N . VAL A 1 99 ? -2.762 -11.286 -12.877 1.00 94.06 99 VAL A N 1
ATOM 786 C CA . VAL A 1 99 ? -2.562 -12.227 -11.768 1.00 94.06 99 VAL A CA 1
ATOM 787 C C . VAL A 1 99 ? -1.075 -12.466 -11.539 1.00 94.06 99 VAL A C 1
ATOM 789 O O . VAL A 1 99 ? -0.627 -12.319 -10.408 1.00 94.06 99 VAL A O 1
ATOM 792 N N . ASP A 1 100 ? -0.292 -12.749 -12.579 1.00 91.62 100 ASP A N 1
ATOM 793 C CA . ASP A 1 100 ? 1.157 -12.960 -12.449 1.00 91.62 100 ASP A CA 1
ATOM 794 C C . ASP A 1 100 ? 1.876 -11.737 -11.845 1.00 91.62 100 ASP A C 1
ATOM 796 O O . ASP A 1 100 ? 2.704 -11.848 -10.930 1.00 91.62 100 ASP A O 1
ATOM 800 N N . LEU A 1 101 ? 1.474 -10.541 -12.286 1.00 90.62 101 LEU A N 1
ATOM 801 C CA . LEU A 1 101 ? 1.995 -9.281 -11.773 1.00 90.62 101 LEU A CA 1
ATOM 802 C C . LEU A 1 101 ? 1.595 -9.009 -10.315 1.00 90.62 101 LEU A C 1
ATOM 804 O O . LEU A 1 101 ? 2.401 -8.503 -9.529 1.00 90.62 101 LEU A O 1
ATOM 808 N N . GLY A 1 102 ? 0.353 -9.318 -9.949 1.00 91.12 102 GLY A N 1
ATOM 809 C CA . GLY A 1 102 ? -0.208 -9.022 -8.632 1.00 91.12 102 GLY A CA 1
ATOM 810 C C . GLY A 1 102 ? -0.124 -10.142 -7.602 1.00 91.12 102 GLY A C 1
ATOM 811 O O . GLY A 1 102 ? -0.619 -9.938 -6.497 1.00 91.12 102 GLY A O 1
ATOM 812 N N . SER A 1 103 ? 0.490 -11.280 -7.922 1.00 92.75 103 SER A N 1
ATOM 813 C CA . SER A 1 103 ? 0.653 -12.397 -6.983 1.00 92.75 103 SER A CA 1
ATOM 814 C C . SER A 1 103 ? 2.054 -12.387 -6.382 1.00 92.75 103 SER A C 1
ATOM 816 O O . SER A 1 103 ? 3.052 -12.557 -7.081 1.00 92.75 103 SER A O 1
ATOM 818 N N . VAL A 1 104 ? 2.156 -12.184 -5.070 1.00 93.06 104 VAL A N 1
ATOM 819 C CA . VAL A 1 104 ? 3.450 -12.163 -4.373 1.00 93.06 104 VAL A CA 1
ATOM 820 C C . VAL A 1 104 ? 4.009 -13.582 -4.253 1.00 93.06 104 VAL A C 1
ATOM 822 O O . VAL A 1 104 ? 3.333 -14.495 -3.781 1.00 93.06 104 VAL A O 1
ATOM 825 N N . ALA A 1 105 ? 5.280 -13.777 -4.605 1.00 92.88 105 ALA A N 1
ATOM 826 C CA . ALA A 1 105 ? 5.909 -15.089 -4.542 1.00 92.88 105 ALA A CA 1
ATOM 827 C C . ALA A 1 105 ? 6.417 -15.421 -3.133 1.00 92.88 105 ALA A C 1
ATOM 829 O O . ALA A 1 105 ? 7.130 -14.631 -2.507 1.00 92.88 105 ALA A O 1
ATOM 830 N N . ARG A 1 106 ? 6.127 -16.651 -2.681 1.00 91.56 106 ARG A N 1
ATOM 831 C CA . ARG A 1 106 ? 6.666 -17.262 -1.448 1.00 91.56 106 ARG A CA 1
ATOM 832 C C . ARG A 1 106 ? 6.422 -16.435 -0.179 1.00 91.56 106 ARG A C 1
ATOM 834 O O . ARG A 1 106 ? 7.246 -16.464 0.731 1.00 91.56 106 ARG A O 1
ATOM 841 N N . ALA A 1 107 ? 5.318 -15.696 -0.126 1.00 92.12 107 ALA A N 1
ATOM 842 C CA . ALA A 1 107 ? 4.919 -15.006 1.090 1.00 92.12 107 ALA A CA 1
ATOM 843 C C . ALA A 1 107 ? 4.532 -16.015 2.186 1.00 92.12 107 ALA A C 1
ATOM 845 O O . ALA A 1 107 ? 3.900 -17.036 1.913 1.00 92.12 107 ALA A O 1
ATOM 846 N N . GLU A 1 108 ? 4.905 -15.725 3.431 1.00 90.25 108 GLU A N 1
ATOM 847 C CA . GLU A 1 108 ? 4.565 -16.545 4.605 1.00 90.25 108 GLU A CA 1
ATOM 848 C C . GLU A 1 108 ? 3.105 -16.352 5.041 1.00 90.25 108 GLU A C 1
ATOM 850 O O . GLU A 1 108 ? 2.522 -17.202 5.717 1.00 90.25 108 GLU A O 1
ATOM 855 N N . ARG A 1 109 ? 2.503 -15.232 4.630 1.00 89.38 109 ARG A N 1
ATOM 856 C CA . ARG A 1 109 ? 1.093 -14.897 4.821 1.00 89.38 109 ARG A CA 1
ATOM 857 C C . ARG A 1 109 ? 0.396 -14.784 3.466 1.00 89.38 109 ARG A C 1
ATO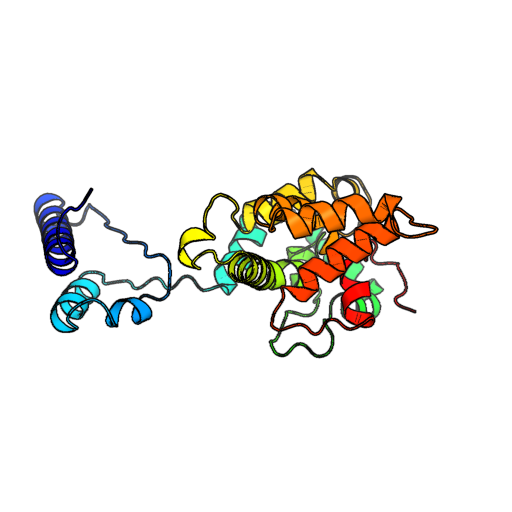M 859 O O . ARG A 1 109 ? 0.999 -14.391 2.474 1.00 89.38 109 ARG A O 1
ATOM 866 N N . VAL A 1 110 ? -0.902 -15.076 3.454 1.00 87.81 110 VAL A N 1
ATOM 867 C CA . VAL A 1 110 ? -1.765 -14.864 2.289 1.00 87.81 110 VAL A CA 1
ATOM 868 C C . VAL A 1 110 ? -1.987 -13.366 2.056 1.00 87.81 110 VAL A C 1
ATOM 870 O O . VAL A 1 110 ? -2.583 -12.685 2.894 1.00 87.81 110 VAL A O 1
ATOM 873 N N . TYR A 1 111 ? -1.537 -12.882 0.899 1.00 91.00 111 TYR A N 1
ATOM 874 C CA . TYR A 1 111 ? -1.955 -11.608 0.315 1.00 91.00 111 TYR A CA 1
ATOM 875 C C . TYR A 1 111 ? -2.980 -11.892 -0.790 1.00 91.00 111 TYR A C 1
ATOM 877 O O . TYR A 1 111 ? -2.896 -12.941 -1.425 1.00 91.00 111 TYR A O 1
ATOM 885 N N . PRO A 1 112 ? -3.975 -11.015 -1.001 1.00 90.44 112 PRO A N 1
ATOM 886 C CA . PRO A 1 112 ? -5.004 -11.267 -2.000 1.00 90.44 112 PRO A CA 1
ATOM 887 C C . PRO A 1 112 ? -4.424 -11.171 -3.412 1.00 90.44 112 PRO A C 1
ATOM 889 O O . PRO A 1 112 ? -3.922 -10.117 -3.808 1.00 90.44 112 PRO A O 1
ATOM 892 N N . ASP A 1 113 ? -4.560 -12.250 -4.177 1.00 92.62 113 ASP A N 1
ATOM 893 C CA . ASP A 1 113 ? -4.279 -12.232 -5.608 1.00 92.62 113 ASP A CA 1
ATOM 894 C C . ASP A 1 113 ? -5.352 -11.412 -6.353 1.00 92.62 113 ASP A C 1
ATOM 896 O O . ASP A 1 113 ? -6.503 -11.322 -5.897 1.00 92.62 113 ASP A O 1
ATOM 900 N N . PRO A 1 114 ? -5.021 -10.812 -7.508 1.00 93.75 114 PRO A N 1
ATOM 901 C CA . PRO A 1 114 ? -5.986 -10.112 -8.345 1.00 93.75 114 PRO A CA 1
ATOM 902 C C . PRO A 1 114 ? -7.128 -11.014 -8.829 1.00 93.75 114 PRO A C 1
ATOM 904 O O . PRO A 1 114 ? -6.920 -12.075 -9.408 1.00 93.75 114 PRO A O 1
ATOM 907 N N . THR A 1 115 ? -8.354 -10.540 -8.657 1.00 93.81 115 THR A N 1
ATOM 908 C CA . THR A 1 115 ? -9.580 -11.076 -9.248 1.00 93.81 115 THR A CA 1
ATOM 909 C C . THR A 1 115 ? -10.302 -9.950 -9.975 1.00 93.81 115 THR A C 1
ATOM 911 O O . THR A 1 115 ? -10.060 -8.774 -9.707 1.00 93.81 115 THR A O 1
ATOM 914 N N . ALA A 1 116 ? -11.237 -10.289 -10.861 1.00 88.75 116 ALA A N 1
ATOM 915 C CA . ALA A 1 116 ? -12.014 -9.299 -11.607 1.00 88.75 116 ALA A CA 1
ATOM 916 C C . ALA A 1 116 ? -12.736 -8.288 -10.694 1.00 88.75 116 ALA A C 1
ATOM 918 O O . ALA A 1 116 ? -12.861 -7.109 -11.036 1.00 88.75 116 ALA A O 1
ATOM 919 N N . ASP A 1 117 ? -13.166 -8.748 -9.515 1.00 86.88 117 ASP A N 1
ATOM 920 C CA . ASP A 1 117 ? -13.792 -7.911 -8.502 1.00 86.88 117 ASP A CA 1
ATOM 921 C C . ASP A 1 117 ? -12.764 -7.062 -7.758 1.00 86.88 117 ASP A C 1
ATOM 923 O O . ASP A 1 117 ? -12.852 -5.835 -7.796 1.00 86.88 117 ASP A O 1
ATOM 927 N N . ASN A 1 118 ? -11.778 -7.679 -7.097 1.00 91.00 118 ASN A N 1
ATOM 928 C CA . ASN A 1 118 ? -10.877 -6.929 -6.219 1.00 91.00 118 ASN A CA 1
ATOM 929 C C . ASN A 1 118 ? -9.916 -6.016 -7.000 1.00 91.00 118 ASN A C 1
ATOM 931 O O . ASN A 1 118 ? -9.550 -4.952 -6.505 1.00 91.00 118 ASN A O 1
ATOM 935 N N . PHE A 1 119 ? -9.579 -6.355 -8.247 1.00 93.44 119 PHE A N 1
ATOM 936 C CA . PHE A 1 119 ? -8.752 -5.515 -9.101 1.00 93.44 119 PHE A CA 1
ATOM 937 C C . PHE A 1 119 ? -9.435 -4.169 -9.337 1.00 93.44 119 PHE A C 1
ATOM 939 O O . PHE A 1 119 ? -8.824 -3.118 -9.155 1.00 93.44 119 PHE A O 1
ATOM 946 N N . ALA A 1 120 ? -10.731 -4.184 -9.659 1.00 92.38 120 ALA A N 1
ATOM 947 C CA . ALA A 1 120 ? -11.488 -2.958 -9.862 1.00 92.38 120 ALA A CA 1
ATOM 948 C C . ALA A 1 120 ? -11.629 -2.130 -8.570 1.00 92.38 120 ALA A C 1
ATOM 950 O O . ALA A 1 120 ? -11.691 -0.899 -8.637 1.00 92.38 120 ALA A O 1
ATOM 951 N N . LEU A 1 121 ? -11.657 -2.792 -7.407 1.00 91.69 121 LEU A N 1
ATOM 952 C CA . LEU A 1 121 ? -11.724 -2.144 -6.094 1.00 91.69 121 LEU A CA 1
ATOM 953 C C . LEU A 1 121 ? -10.418 -1.427 -5.729 1.00 91.69 121 LEU A C 1
ATOM 955 O O . LEU A 1 121 ? -10.457 -0.299 -5.237 1.00 91.69 121 LEU A O 1
ATOM 959 N N . PHE A 1 122 ? -9.269 -2.048 -6.009 1.00 92.19 122 PHE A N 1
ATOM 960 C CA . PHE A 1 122 ? -7.961 -1.524 -5.610 1.00 92.19 122 PHE A CA 1
ATOM 961 C C . PHE A 1 122 ? -7.258 -0.677 -6.679 1.00 92.19 122 PHE A C 1
ATOM 963 O O . PHE A 1 122 ? -6.371 0.103 -6.332 1.00 92.19 122 PHE A O 1
ATOM 970 N N . TYR A 1 123 ? -7.669 -0.744 -7.951 1.00 93.62 123 TYR A N 1
ATOM 971 C CA . TYR A 1 123 ? -7.058 0.041 -9.031 1.00 93.62 123 TYR A CA 1
ATOM 972 C C . TYR A 1 123 ? -6.985 1.545 -8.675 1.00 93.62 123 TYR A C 1
ATOM 974 O O . TYR A 1 123 ? -7.988 2.111 -8.223 1.00 93.62 123 TYR A O 1
ATOM 982 N N . PRO A 1 124 ? -5.852 2.244 -8.885 1.00 94.06 124 PRO A N 1
ATOM 983 C CA . PRO A 1 124 ? -4.668 1.848 -9.661 1.00 94.06 124 PRO A CA 1
ATOM 984 C C . PRO A 1 124 ? -3.592 1.081 -8.874 1.00 94.06 124 PRO A C 1
ATOM 986 O O . PRO A 1 124 ? -2.449 1.009 -9.314 1.00 94.06 124 PRO A O 1
ATOM 989 N N . TYR A 1 125 ? -3.918 0.511 -7.718 1.00 94.25 125 TYR A N 1
ATOM 990 C CA . TYR A 1 125 ? -3.041 -0.410 -6.998 1.00 94.25 125 TYR A CA 1
ATOM 991 C C . TYR A 1 125 ? -3.382 -1.861 -7.336 1.00 94.25 125 TYR A C 1
ATOM 993 O O . TYR A 1 125 ? -4.534 -2.195 -7.619 1.00 94.25 125 TYR A O 1
ATOM 1001 N N . LEU A 1 126 ? -2.388 -2.743 -7.238 1.00 93.88 126 LEU A N 1
ATOM 1002 C CA . LEU A 1 126 ? -2.648 -4.177 -7.122 1.00 93.88 126 LEU A CA 1
ATOM 1003 C C . LEU A 1 126 ? -3.098 -4.484 -5.682 1.00 93.88 126 LEU A C 1
ATOM 1005 O O . LEU A 1 126 ? -2.627 -3.817 -4.755 1.00 93.88 126 LEU A O 1
ATOM 1009 N N . PRO A 1 127 ? -3.980 -5.478 -5.457 1.00 92.88 127 PRO A N 1
ATOM 1010 C CA . PRO A 1 127 ? -4.535 -5.740 -4.128 1.00 92.88 127 PRO A CA 1
ATOM 1011 C C . PRO A 1 127 ? -3.455 -5.957 -3.058 1.00 92.88 127 PRO A C 1
ATOM 1013 O O . PRO A 1 127 ? -3.502 -5.345 -1.990 1.00 92.88 127 PRO A O 1
ATOM 1016 N N . TRP A 1 128 ? -2.419 -6.744 -3.362 1.00 93.12 128 TRP A N 1
ATOM 1017 C CA . TRP A 1 128 ? -1.312 -6.987 -2.434 1.00 93.12 128 TRP A CA 1
ATOM 1018 C C . TRP A 1 128 ? -0.586 -5.698 -2.006 1.00 93.12 128 TRP A C 1
ATOM 1020 O O . TRP A 1 128 ? -0.198 -5.584 -0.844 1.00 93.12 128 TRP A O 1
ATOM 1030 N N . THR A 1 129 ? -0.460 -4.701 -2.894 1.00 93.81 129 THR A N 1
ATOM 1031 C CA . THR A 1 129 ? 0.216 -3.423 -2.611 1.00 93.81 129 THR A CA 1
ATOM 1032 C C . THR A 1 129 ? -0.481 -2.652 -1.496 1.00 93.81 129 THR A C 1
ATOM 1034 O O . THR A 1 129 ? 0.185 -2.013 -0.690 1.00 93.81 129 THR A O 1
ATOM 1037 N N . VAL A 1 130 ? -1.813 -2.715 -1.412 1.00 91.88 130 VAL A N 1
ATOM 1038 C CA . VAL A 1 130 ? -2.567 -2.074 -0.320 1.00 91.88 130 VAL A CA 1
ATOM 1039 C C . VAL A 1 130 ? -2.463 -2.906 0.958 1.00 91.88 130 VAL A C 1
ATOM 1041 O O . VAL A 1 130 ? -2.245 -2.367 2.042 1.00 91.88 130 VAL A O 1
ATOM 1044 N N . HIS A 1 131 ? -2.555 -4.230 0.828 1.00 90.44 131 HIS A N 1
ATOM 1045 C CA . HIS A 1 131 ? -2.529 -5.154 1.962 1.00 90.44 131 HIS A CA 1
ATOM 1046 C C . HIS A 1 131 ? -1.161 -5.275 2.649 1.00 90.44 131 HIS A C 1
ATOM 1048 O O . HIS A 1 131 ? -1.118 -5.648 3.819 1.00 90.44 131 HIS A O 1
ATOM 1054 N N . VAL A 1 132 ? -0.059 -4.942 1.970 1.00 92.31 132 VAL A N 1
ATOM 1055 C CA . VAL A 1 132 ? 1.295 -4.965 2.552 1.00 92.31 132 VAL A CA 1
ATOM 1056 C C . VAL A 1 132 ? 1.631 -3.702 3.358 1.00 92.31 132 VAL A C 1
ATOM 1058 O O . VAL A 1 132 ? 2.526 -3.733 4.199 1.00 92.31 132 VAL A O 1
ATOM 1061 N N . ILE A 1 133 ? 0.903 -2.591 3.167 1.00 92.00 133 ILE A N 1
ATOM 1062 C CA . ILE A 1 133 ? 1.183 -1.306 3.842 1.00 92.00 133 ILE A CA 1
ATOM 1063 C C . ILE A 1 133 ? 1.290 -1.446 5.372 1.00 92.00 133 ILE A C 1
ATOM 1065 O O . ILE A 1 133 ? 2.255 -0.918 5.927 1.00 92.00 133 ILE A O 1
ATOM 1069 N N . PRO A 1 134 ? 0.378 -2.146 6.083 1.00 87.25 134 PRO A N 1
ATOM 1070 C CA . PRO A 1 134 ? 0.491 -2.320 7.532 1.00 87.25 134 PRO A CA 1
ATOM 1071 C C . PRO A 1 134 ? 1.788 -3.001 7.958 1.00 87.25 134 PRO A C 1
ATOM 1073 O O . PRO A 1 134 ? 2.396 -2.587 8.943 1.00 87.25 134 PRO A O 1
ATOM 1076 N N . ASP A 1 135 ? 2.218 -4.018 7.210 1.00 89.31 135 ASP A N 1
ATOM 1077 C CA . ASP A 1 135 ? 3.426 -4.780 7.520 1.00 89.31 135 ASP A CA 1
ATOM 1078 C C . ASP A 1 135 ? 4.669 -3.905 7.322 1.00 89.31 135 ASP A C 1
ATOM 1080 O O . ASP A 1 135 ? 5.541 -3.870 8.186 1.00 89.31 135 ASP A O 1
ATOM 1084 N N . VAL A 1 136 ? 4.701 -3.112 6.245 1.00 92.56 136 VAL A N 1
ATOM 1085 C CA . VAL A 1 136 ? 5.773 -2.138 5.978 1.00 92.56 136 VAL A CA 1
ATOM 1086 C C . VAL A 1 136 ? 5.836 -1.064 7.063 1.00 92.56 136 VAL A C 1
ATOM 1088 O O . VAL A 1 136 ? 6.910 -0.789 7.591 1.00 92.56 136 VAL A O 1
ATOM 1091 N N . VAL A 1 137 ? 4.699 -0.461 7.426 1.00 88.81 137 VAL A N 1
ATOM 1092 C CA . VAL A 1 137 ? 4.630 0.565 8.483 1.00 88.81 137 VAL A CA 1
ATOM 1093 C C . VAL A 1 137 ? 5.127 -0.001 9.812 1.00 88.81 137 VAL A C 1
ATOM 1095 O O . VAL A 1 137 ? 5.911 0.645 10.512 1.00 88.81 137 VAL A O 1
ATOM 1098 N N . LYS A 1 138 ? 4.714 -1.230 10.141 1.00 85.94 138 LYS A N 1
ATOM 1099 C CA . LYS A 1 138 ? 5.173 -1.938 11.335 1.00 85.94 138 LYS A CA 1
ATOM 1100 C C . LYS A 1 138 ? 6.684 -2.184 11.300 1.00 85.94 138 LYS A C 1
ATOM 1102 O O . LYS A 1 138 ? 7.353 -1.909 12.293 1.00 85.94 138 LYS A O 1
ATOM 1107 N N . GLY A 1 139 ? 7.227 -2.636 10.171 1.00 90.12 139 GLY A N 1
ATOM 1108 C CA . GLY A 1 139 ? 8.665 -2.855 10.004 1.00 90.12 139 GLY A CA 1
ATOM 1109 C C . GLY A 1 139 ? 9.483 -1.568 10.155 1.00 90.12 139 GLY A C 1
ATOM 1110 O O . GLY A 1 139 ? 10.423 -1.534 10.948 1.00 90.12 139 GLY A O 1
ATOM 1111 N N . ILE A 1 140 ? 9.064 -0.471 9.506 1.00 90.25 140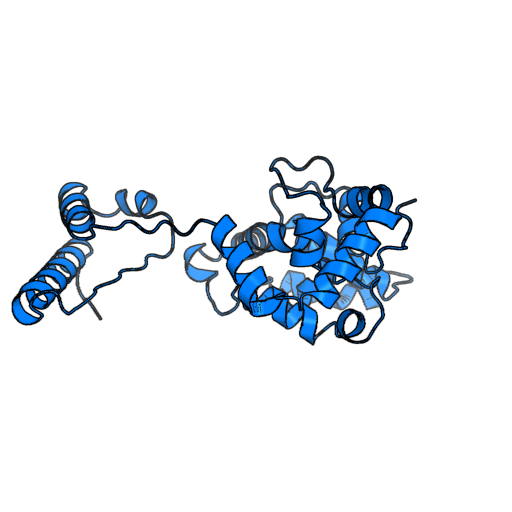 ILE A N 1
ATOM 1112 C CA . ILE A 1 140 ? 9.718 0.848 9.628 1.00 90.25 140 ILE A CA 1
ATOM 1113 C C . ILE A 1 140 ? 9.765 1.299 11.090 1.00 90.25 140 ILE A C 1
ATOM 1115 O O . ILE A 1 140 ? 10.791 1.783 11.573 1.00 90.25 140 ILE A O 1
ATOM 1119 N N . ALA A 1 141 ? 8.659 1.139 11.812 1.00 84.50 141 ALA A N 1
ATOM 1120 C CA . ALA A 1 141 ? 8.585 1.505 13.215 1.00 84.50 141 ALA A CA 1
ATOM 1121 C C . ALA A 1 141 ? 9.527 0.695 14.107 1.00 84.50 141 ALA A C 1
ATOM 1123 O O . ALA A 1 141 ? 10.229 1.276 14.940 1.00 84.50 141 ALA A O 1
ATOM 1124 N N . GLN A 1 142 ? 9.564 -0.625 13.906 1.00 85.12 142 GLN A N 1
ATOM 1125 C CA . GLN A 1 142 ? 10.462 -1.520 14.629 1.00 85.12 142 GLN A CA 1
ATOM 1126 C C . GLN A 1 142 ? 11.928 -1.168 14.352 1.00 85.12 142 GLN A C 1
ATOM 1128 O O . GLN A 1 142 ? 12.712 -1.041 15.291 1.00 85.12 142 GLN A O 1
ATOM 1133 N N . ALA A 1 143 ? 12.287 -0.909 13.090 1.00 84.56 143 ALA A N 1
ATOM 1134 C CA . ALA A 1 143 ? 13.631 -0.474 12.707 1.00 84.56 143 ALA A CA 1
ATOM 1135 C C . ALA A 1 143 ? 14.020 0.881 13.329 1.00 84.56 143 ALA A C 1
ATOM 1137 O O . ALA A 1 143 ? 15.186 1.119 13.641 1.00 84.56 143 ALA A O 1
ATOM 1138 N N . ALA A 1 144 ? 13.045 1.764 13.550 1.00 80.88 144 ALA A N 1
ATOM 1139 C CA . ALA A 1 144 ? 13.242 3.060 14.191 1.00 80.88 144 ALA A CA 1
ATOM 1140 C C . ALA A 1 144 ? 13.238 3.010 15.734 1.00 80.88 144 ALA A C 1
ATOM 1142 O O . ALA A 1 144 ? 13.300 4.070 16.360 1.00 80.88 144 ALA A O 1
ATOM 1143 N N . ASN A 1 145 ? 13.146 1.825 16.357 1.00 77.94 145 ASN A N 1
ATOM 1144 C CA . ASN A 1 145 ? 12.947 1.653 17.806 1.00 77.94 145 ASN A CA 1
ATOM 1145 C C . ASN A 1 145 ? 11.767 2.478 18.358 1.00 77.94 145 ASN A C 1
ATOM 1147 O O . ASN A 1 145 ? 11.817 2.980 19.484 1.00 77.94 145 ASN A O 1
ATOM 1151 N N . ARG A 1 146 ? 10.709 2.662 17.561 1.00 67.50 146 ARG A N 1
ATOM 1152 C CA . ARG A 1 146 ? 9.478 3.314 18.016 1.00 67.50 146 ARG A CA 1
ATOM 1153 C C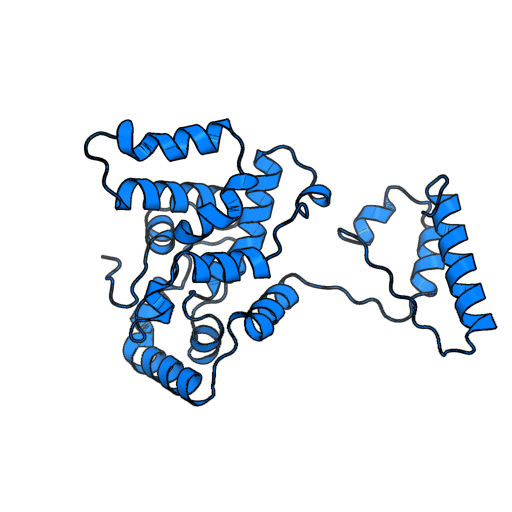 . ARG A 1 146 ? 8.503 2.248 18.494 1.00 67.50 146 ARG A C 1
ATOM 1155 O O . ARG A 1 146 ? 8.265 1.275 17.785 1.00 67.50 146 ARG A O 1
ATOM 1162 N N . ASP A 1 147 ? 7.935 2.447 19.684 1.00 55.50 147 ASP A N 1
ATOM 1163 C CA . ASP A 1 147 ? 6.883 1.569 20.201 1.00 55.50 147 ASP A CA 1
ATOM 1164 C C . ASP A 1 147 ? 5.750 1.452 19.178 1.00 55.50 147 ASP A C 1
ATOM 1166 O O . ASP A 1 147 ? 5.343 2.460 18.596 1.00 55.50 147 ASP A O 1
ATOM 1170 N N . GLU A 1 148 ? 5.177 0.252 19.022 1.00 53.62 148 GLU A N 1
ATOM 1171 C CA . GLU A 1 148 ? 4.001 0.007 18.167 1.00 53.62 148 GLU A CA 1
ATOM 1172 C C . GLU A 1 148 ? 2.829 0.953 18.502 1.00 53.62 148 GLU A C 1
ATOM 1174 O O . GLU A 1 148 ? 2.009 1.259 17.645 1.00 53.62 148 GLU A O 1
ATOM 1179 N N . ALA A 1 149 ? 2.773 1.475 19.733 1.00 44.34 149 ALA A N 1
ATOM 1180 C CA . ALA A 1 149 ? 1.792 2.467 20.172 1.00 44.34 149 ALA A CA 1
ATOM 1181 C C . ALA A 1 149 ? 2.053 3.900 19.648 1.00 44.34 149 ALA A C 1
ATOM 1183 O O . ALA A 1 149 ? 1.132 4.714 19.613 1.00 44.34 149 ALA A O 1
ATOM 1184 N N . LEU A 1 150 ? 3.288 4.225 19.249 1.00 40.34 150 LEU A N 1
ATOM 1185 C CA . LEU A 1 150 ? 3.721 5.542 18.750 1.00 40.34 150 LEU A CA 1
ATOM 1186 C C . LEU A 1 150 ? 3.788 5.615 17.215 1.00 40.34 150 LEU A C 1
ATOM 1188 O O . LEU A 1 150 ? 4.005 6.693 16.659 1.00 40.34 150 LEU A O 1
ATOM 1192 N N . THR A 1 151 ? 3.565 4.496 16.524 1.00 49.72 151 THR A N 1
ATOM 1193 C CA . THR A 1 151 ? 3.510 4.410 15.050 1.00 49.72 151 THR A CA 1
ATOM 1194 C C . THR A 1 151 ? 2.255 5.053 14.466 1.00 49.72 151 THR A C 1
ATOM 1196 O O . THR A 1 151 ? 2.183 5.300 13.268 1.00 49.72 151 THR A O 1
ATOM 1199 N N . GLY A 1 152 ? 1.292 5.407 15.324 1.00 47.19 152 GLY A N 1
ATOM 1200 C CA . GLY A 1 152 ? 0.133 6.236 14.997 1.00 47.19 152 GLY A CA 1
ATOM 1201 C C . GLY A 1 152 ? 0.432 7.734 14.847 1.00 47.19 152 GLY A C 1
ATOM 1202 O O . GLY A 1 152 ? -0.507 8.517 14.706 1.00 47.19 152 GLY A O 1
ATOM 1203 N N . SER A 1 153 ? 1.699 8.165 14.888 1.00 47.03 153 SER A N 1
ATOM 1204 C CA . SER A 1 153 ? 2.075 9.569 14.678 1.00 47.03 153 SER A CA 1
ATOM 1205 C C . SER A 1 153 ? 1.916 9.975 13.205 1.00 47.03 153 SER A C 1
ATOM 1207 O O . SER A 1 153 ? 2.868 10.045 12.442 1.00 47.03 153 SER A O 1
ATOM 1209 N N . ASN A 1 154 ? 0.674 10.309 12.846 1.00 48.50 154 ASN A N 1
ATOM 1210 C CA . ASN A 1 154 ? 0.233 11.186 11.752 1.00 48.50 154 ASN A CA 1
ATOM 1211 C C . ASN A 1 154 ? -0.121 10.590 10.381 1.00 48.50 154 ASN A C 1
ATOM 1213 O O . ASN A 1 154 ? -0.805 11.297 9.634 1.00 48.50 154 ASN A O 1
ATOM 1217 N N . ARG A 1 155 ? 0.219 9.340 10.030 1.00 62.38 155 ARG A N 1
ATOM 1218 C CA . ARG A 1 155 ? -0.176 8.777 8.718 1.00 62.38 155 ARG A CA 1
ATOM 1219 C C . ARG A 1 155 ? -1.039 7.528 8.839 1.00 62.38 155 ARG A C 1
ATOM 1221 O O . ARG A 1 155 ? -0.603 6.462 9.247 1.00 62.38 155 ARG A O 1
ATOM 1228 N N . THR A 1 156 ? -2.307 7.680 8.473 1.00 76.00 156 THR A N 1
ATOM 1229 C CA . THR A 1 156 ? -3.256 6.567 8.364 1.00 76.00 156 THR A CA 1
ATOM 1230 C C . THR A 1 156 ? -3.026 5.811 7.054 1.00 76.00 156 THR A C 1
ATOM 1232 O O . THR A 1 156 ? -2.492 6.380 6.102 1.00 76.00 156 THR A O 1
ATOM 1235 N N . MET A 1 157 ? -3.485 4.557 6.954 1.00 84.12 157 MET A N 1
ATOM 1236 C CA . MET A 1 157 ? -3.478 3.814 5.680 1.00 84.12 157 MET A CA 1
ATOM 1237 C C . MET A 1 157 ? -4.145 4.623 4.551 1.00 84.12 157 MET A C 1
ATOM 1239 O O . MET A 1 157 ? -3.628 4.679 3.440 1.00 84.12 157 MET A O 1
ATOM 1243 N N . ILE A 1 158 ? -5.237 5.334 4.868 1.00 85.06 158 ILE A N 1
ATOM 1244 C CA . ILE A 1 158 ? -5.895 6.290 3.964 1.00 85.06 158 ILE A CA 1
ATOM 1245 C C . ILE A 1 158 ? -4.904 7.351 3.481 1.00 85.06 158 ILE A C 1
ATOM 1247 O O . ILE A 1 158 ? -4.832 7.605 2.286 1.00 85.06 158 ILE A O 1
ATOM 1251 N N . GLY A 1 159 ? -4.137 7.957 4.390 1.00 87.81 159 GLY A N 1
ATOM 1252 C CA . GLY A 1 159 ? -3.151 8.982 4.054 1.00 87.81 159 GLY A CA 1
ATOM 1253 C C . GLY A 1 159 ? -2.027 8.467 3.154 1.00 87.81 159 GLY A C 1
ATOM 1254 O O . GLY A 1 159 ? -1.626 9.178 2.237 1.00 87.81 159 GLY A O 1
ATOM 1255 N N . VAL A 1 160 ? -1.552 7.235 3.372 1.00 91.06 160 VAL A N 1
ATOM 1256 C CA . VAL A 1 160 ? -0.530 6.600 2.518 1.00 91.06 160 VAL A CA 1
ATOM 1257 C C . VAL A 1 160 ? -1.074 6.359 1.111 1.00 91.06 160 VAL A C 1
ATOM 1259 O O . VAL A 1 160 ? -0.464 6.780 0.131 1.00 91.06 160 VAL A O 1
ATOM 1262 N N . VAL A 1 161 ? -2.245 5.730 0.999 1.00 91.81 161 VAL A N 1
ATOM 1263 C CA . VAL A 1 161 ? -2.856 5.412 -0.301 1.00 91.81 161 VAL A CA 1
ATOM 1264 C C . VAL A 1 161 ? -3.256 6.688 -1.042 1.00 91.81 161 VAL A C 1
ATOM 1266 O O . VAL A 1 161 ? -2.912 6.875 -2.205 1.00 91.81 161 VAL A O 1
ATOM 1269 N N . GLN A 1 162 ? -3.929 7.621 -0.370 1.00 91.44 162 GLN A N 1
ATOM 1270 C CA . GLN A 1 162 ? -4.353 8.877 -0.982 1.00 91.44 162 GLN A CA 1
ATOM 1271 C C . GLN A 1 162 ? -3.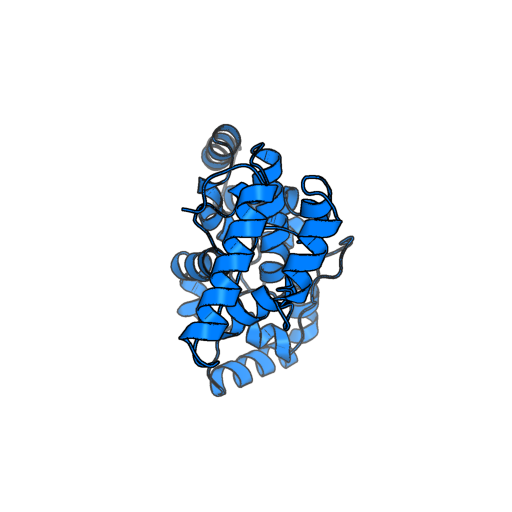160 9.729 -1.422 1.00 91.44 162 GLN A C 1
ATOM 1273 O O . GLN A 1 162 ? -3.166 10.263 -2.529 1.00 91.44 162 GLN A O 1
ATOM 1278 N N . GLY A 1 163 ? -2.139 9.874 -0.579 1.00 91.69 163 GLY A N 1
ATOM 1279 C CA . GLY A 1 163 ? -0.980 10.677 -0.940 1.00 91.69 163 GLY A CA 1
ATOM 1280 C C . GLY A 1 163 ? -0.136 10.029 -2.042 1.00 91.69 163 GLY A C 1
ATOM 1281 O O . GLY A 1 163 ? 0.357 10.745 -2.910 1.00 91.69 163 GLY A O 1
ATOM 1282 N N . GLY A 1 164 ? -0.091 8.692 -2.108 1.00 91.88 164 GLY A N 1
ATOM 1283 C CA . GLY A 1 164 ? 0.465 7.966 -3.251 1.00 91.88 164 GLY A CA 1
ATOM 1284 C C . GLY A 1 164 ? -0.215 8.334 -4.576 1.00 91.88 164 GLY A C 1
ATOM 1285 O O . GLY A 1 164 ? 0.477 8.578 -5.561 1.00 91.88 164 GLY A O 1
ATOM 1286 N N . LEU A 1 165 ? -1.546 8.462 -4.598 1.00 91.38 165 LEU A N 1
ATOM 1287 C CA . LEU A 1 165 ? -2.295 8.921 -5.780 1.00 91.38 165 LEU A CA 1
ATOM 1288 C C . LEU A 1 165 ? -2.055 10.399 -6.113 1.00 91.38 165 LEU A C 1
ATOM 1290 O O . LEU A 1 165 ? -1.990 10.766 -7.284 1.00 91.38 165 LEU A O 1
ATOM 1294 N N . ILE A 1 166 ? -1.950 11.257 -5.096 1.00 90.50 166 ILE A N 1
ATOM 1295 C CA . ILE A 1 166 ? -1.732 12.699 -5.287 1.00 90.50 166 ILE A CA 1
ATOM 1296 C C . ILE A 1 166 ? -0.339 12.970 -5.864 1.00 90.50 166 ILE A C 1
ATOM 1298 O O . ILE A 1 166 ? -0.194 13.831 -6.729 1.00 90.50 166 ILE A O 1
ATOM 1302 N N . GLU A 1 167 ? 0.681 12.242 -5.415 1.00 88.19 167 GLU A N 1
ATOM 1303 C CA . GLU A 1 167 ? 2.044 12.380 -5.938 1.00 88.19 167 GLU A CA 1
ATOM 1304 C C . GLU A 1 167 ? 2.224 11.696 -7.296 1.00 88.19 167 GLU A C 1
ATOM 1306 O O . GLU A 1 167 ? 3.030 12.146 -8.110 1.00 88.19 167 GLU A O 1
ATOM 1311 N N . ASN A 1 168 ? 1.429 10.661 -7.579 1.00 85.12 168 ASN A N 1
ATOM 1312 C CA . ASN A 1 168 ? 1.460 9.913 -8.830 1.00 85.12 168 ASN A CA 1
ATOM 1313 C C . ASN A 1 168 ? 0.132 10.084 -9.571 1.00 85.12 168 ASN A C 1
ATOM 1315 O O . ASN A 1 168 ? -0.687 9.173 -9.650 1.00 85.12 168 ASN A O 1
ATOM 1319 N N . THR A 1 169 ? -0.078 11.267 -10.153 1.00 80.06 169 THR A N 1
ATOM 1320 C CA . THR A 1 169 ? -1.316 11.579 -10.892 1.00 80.06 169 THR A CA 1
ATOM 1321 C C . THR A 1 169 ? -1.389 10.937 -12.279 1.00 80.06 169 THR A C 1
ATOM 1323 O O . THR A 1 169 ? -2.429 11.012 -12.930 1.00 80.06 169 THR A O 1
ATOM 1326 N N . GLY A 1 170 ? -0.316 10.289 -12.749 1.00 76.12 170 GLY A N 1
ATOM 1327 C CA . GLY A 1 170 ? -0.275 9.608 -14.049 1.00 76.12 170 GLY A CA 1
ATOM 1328 C C . GLY A 1 170 ? -1.451 8.639 -14.245 1.00 76.12 170 GLY A C 1
ATOM 1329 O O . GLY A 1 170 ? -2.239 8.847 -15.167 1.00 76.12 170 GLY A O 1
ATOM 1330 N N . PRO A 1 171 ? -1.646 7.652 -13.350 1.00 76.44 171 PRO A N 1
ATOM 1331 C CA . PRO A 1 171 ? -2.810 6.763 -13.357 1.00 76.44 171 PRO A CA 1
ATOM 1332 C C . PRO A 1 171 ? -4.183 7.442 -13.292 1.00 76.44 171 PRO A C 1
ATOM 1334 O O . PRO A 1 171 ? -5.166 6.838 -13.711 1.00 76.44 171 PRO A O 1
ATOM 1337 N N . LEU A 1 172 ? -4.275 8.674 -12.778 1.00 74.31 172 LEU A N 1
ATOM 1338 C CA . LEU A 1 172 ? -5.538 9.421 -12.698 1.00 74.31 172 LEU A CA 1
ATOM 1339 C C . LEU A 1 172 ? -5.900 10.119 -14.016 1.00 74.31 172 LEU A C 1
ATOM 1341 O O . LEU A 1 172 ? -7.070 10.405 -14.252 1.00 74.31 172 LEU A O 1
ATOM 1345 N N . ASN A 1 173 ? -4.901 10.402 -14.855 1.00 76.38 173 ASN A N 1
ATOM 1346 C CA . ASN A 1 173 ? -5.049 11.174 -16.091 1.00 76.38 173 ASN A CA 1
ATOM 1347 C C . ASN A 1 173 ? -4.853 10.329 -17.364 1.00 76.38 173 ASN A C 1
ATOM 1349 O O . ASN A 1 173 ? -4.996 10.848 -18.471 1.00 76.38 173 ASN A O 1
ATOM 1353 N N . ALA A 1 174 ? -4.497 9.052 -17.220 1.00 79.00 174 ALA A N 1
ATOM 1354 C CA . ALA A 1 174 ? -4.249 8.123 -18.317 1.00 79.00 174 ALA A CA 1
ATOM 1355 C C . ALA A 1 174 ? -5.413 7.137 -18.512 1.00 79.00 174 ALA A C 1
ATOM 1357 O O . ALA A 1 174 ? -6.297 7.003 -17.666 1.00 79.00 174 ALA A O 1
ATOM 1358 N N . ALA A 1 175 ? -5.391 6.417 -19.636 1.00 80.44 175 ALA A N 1
ATOM 1359 C CA . ALA A 1 175 ? -6.241 5.246 -19.813 1.00 80.44 175 ALA A CA 1
ATOM 1360 C C . ALA A 1 175 ? -5.905 4.161 -18.771 1.00 80.44 175 ALA A C 1
ATOM 1362 O O . ALA A 1 175 ? -4.825 4.161 -18.171 1.00 80.44 175 ALA A O 1
ATOM 1363 N N . VAL A 1 176 ? -6.836 3.222 -18.577 1.00 85.06 176 VAL A N 1
ATOM 1364 C CA . VAL A 1 176 ? -6.611 2.057 -17.715 1.00 85.06 176 VAL A CA 1
ATOM 1365 C C . VAL A 1 176 ? -5.363 1.309 -18.191 1.00 85.06 176 VAL A C 1
ATOM 1367 O O . VAL A 1 176 ? -5.285 0.936 -19.357 1.00 85.06 176 VAL A O 1
ATOM 1370 N N . GLY A 1 177 ? -4.396 1.099 -17.298 1.00 87.44 177 GLY A N 1
ATOM 1371 C CA . GLY A 1 177 ? -3.093 0.526 -17.655 1.00 87.44 177 GLY A CA 1
ATOM 1372 C C . GLY A 1 177 ? -1.997 0.921 -16.676 1.00 87.44 177 GLY A C 1
ATOM 1373 O O . GLY A 1 177 ? -1.205 0.086 -16.256 1.00 87.44 177 GLY A O 1
ATOM 1374 N N . ARG A 1 178 ? -2.006 2.185 -16.244 1.00 91.62 178 ARG A N 1
ATOM 1375 C CA . ARG A 1 178 ? -1.007 2.724 -15.318 1.00 91.62 178 ARG A CA 1
ATOM 1376 C C . ARG A 1 178 ? -1.331 2.362 -13.870 1.00 91.62 178 ARG A C 1
ATOM 1378 O O . ARG A 1 178 ? -2.455 2.551 -13.409 1.00 91.62 178 ARG A O 1
ATOM 1385 N N . LEU A 1 179 ? -0.318 1.910 -13.145 1.00 92.75 179 LEU A N 1
ATOM 1386 C CA . LEU A 1 179 ? -0.393 1.518 -11.745 1.00 92.75 179 LEU A CA 1
ATOM 1387 C C . LEU A 1 179 ? 0.376 2.486 -10.849 1.00 92.75 179 LEU A C 1
ATOM 1389 O O . LEU A 1 179 ? 1.272 3.202 -11.296 1.00 92.75 179 LEU A O 1
ATOM 1393 N N . VAL A 1 180 ? 0.037 2.465 -9.563 1.00 94.38 180 VAL A N 1
ATOM 1394 C CA . VAL A 1 180 ? 0.895 2.991 -8.499 1.00 94.38 180 VAL A CA 1
ATOM 1395 C C . VAL A 1 180 ? 1.557 1.806 -7.802 1.00 94.38 180 VAL A C 1
ATOM 1397 O O . VAL A 1 180 ? 0.879 0.935 -7.248 1.00 94.38 180 VAL A O 1
ATOM 1400 N N . ALA A 1 181 ? 2.885 1.766 -7.848 1.00 94.44 181 ALA A N 1
ATOM 1401 C CA . ALA A 1 181 ? 3.679 0.672 -7.312 1.00 94.44 181 ALA A CA 1
ATOM 1402 C C . ALA A 1 181 ? 3.971 0.872 -5.817 1.00 94.44 181 ALA A C 1
ATOM 1404 O O . ALA A 1 181 ? 3.849 1.977 -5.282 1.00 94.44 181 ALA A O 1
ATOM 1405 N N . LEU A 1 182 ? 4.424 -0.184 -5.132 1.00 95.81 182 LEU A N 1
ATOM 1406 C CA . LEU A 1 182 ? 4.832 -0.080 -3.725 1.00 95.81 182 LEU A CA 1
ATOM 1407 C C . LEU A 1 182 ? 5.963 0.944 -3.543 1.00 95.81 182 LEU A C 1
ATOM 1409 O O . LEU A 1 182 ? 5.924 1.734 -2.605 1.00 95.81 182 LEU A O 1
ATOM 1413 N N . ALA A 1 183 ? 6.936 0.974 -4.459 1.00 96.19 183 ALA A N 1
ATOM 1414 C CA . ALA A 1 183 ? 8.050 1.921 -4.430 1.00 96.19 183 ALA A CA 1
ATOM 1415 C C . ALA A 1 183 ? 7.592 3.389 -4.427 1.00 96.19 183 ALA A C 1
ATOM 1417 O O . ALA A 1 183 ? 8.235 4.237 -3.806 1.00 96.19 183 ALA A O 1
ATOM 1418 N N . ASP A 1 184 ? 6.460 3.688 -5.068 1.00 94.88 184 ASP A N 1
ATOM 1419 C CA . ASP A 1 184 ? 5.915 5.044 -5.155 1.00 94.88 184 ASP A CA 1
ATOM 1420 C C . ASP A 1 184 ? 5.310 5.511 -3.819 1.00 94.88 184 ASP A C 1
ATOM 1422 O O . ASP A 1 184 ? 5.157 6.709 -3.582 1.00 94.88 184 ASP A O 1
ATOM 1426 N N . LEU A 1 185 ? 5.021 4.574 -2.907 1.00 94.88 185 LEU A N 1
ATOM 1427 C CA . LEU A 1 185 ? 4.536 4.863 -1.557 1.00 94.88 185 LEU A CA 1
ATOM 1428 C C . LEU A 1 185 ? 5.660 5.253 -0.588 1.00 94.88 185 LEU A C 1
ATOM 1430 O O . LEU A 1 185 ? 5.368 5.717 0.513 1.00 94.88 185 LEU A O 1
ATOM 1434 N N . TYR A 1 186 ? 6.936 5.127 -0.971 1.00 94.50 186 TYR A N 1
ATOM 1435 C CA . TYR A 1 186 ? 8.061 5.439 -0.080 1.00 94.50 186 TYR A CA 1
ATOM 1436 C C . TYR A 1 186 ? 8.002 6.869 0.458 1.00 94.50 186 TYR A C 1
ATOM 1438 O O . TYR A 1 186 ? 8.177 7.083 1.653 1.00 94.50 186 TYR A O 1
ATOM 1446 N N . ARG A 1 187 ? 7.688 7.851 -0.393 1.00 91.31 187 ARG A N 1
ATOM 1447 C CA . ARG A 1 187 ? 7.595 9.265 0.015 1.00 91.31 187 ARG A CA 1
ATOM 1448 C C . ARG A 1 187 ? 6.520 9.495 1.073 1.00 91.31 187 ARG A C 1
ATOM 1450 O O . ARG A 1 187 ? 6.647 10.374 1.920 1.00 91.31 187 ARG A O 1
ATOM 1457 N N . GLN A 1 188 ? 5.485 8.658 1.064 1.00 91.62 188 GLN A N 1
ATOM 1458 C CA . GLN A 1 188 ? 4.428 8.690 2.064 1.00 91.62 188 GLN A CA 1
ATOM 1459 C C . GLN A 1 188 ? 4.895 8.158 3.421 1.00 91.62 188 GLN A C 1
ATOM 1461 O O . GLN A 1 188 ? 4.286 8.451 4.439 1.00 91.62 188 GLN A O 1
ATOM 1466 N N . 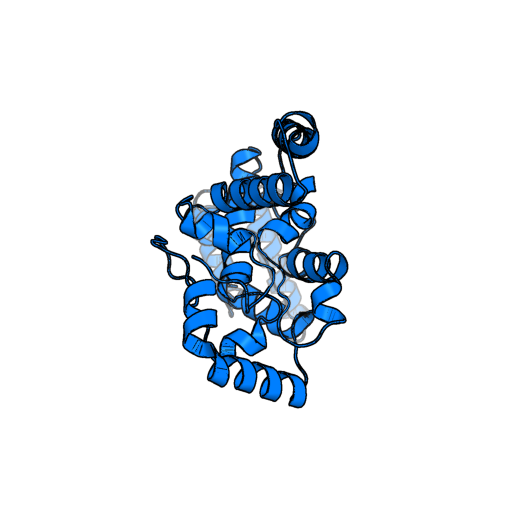LEU A 1 189 ? 5.976 7.390 3.452 1.00 90.94 189 LEU A N 1
ATOM 1467 C CA . LEU A 1 189 ? 6.508 6.756 4.655 1.00 90.94 189 LEU A CA 1
ATOM 1468 C C . LEU A 1 189 ? 7.858 7.355 5.074 1.00 90.94 189 LEU A C 1
ATOM 1470 O O . LEU A 1 189 ? 8.362 7.043 6.145 1.00 90.94 189 LEU A O 1
ATOM 1474 N N . GLU A 1 190 ? 8.445 8.232 4.257 1.00 89.94 190 GLU A N 1
ATOM 1475 C CA . GLU A 1 190 ? 9.801 8.761 4.428 1.00 89.94 190 GLU A CA 1
ATOM 1476 C C . GLU A 1 190 ? 10.007 9.450 5.787 1.00 89.94 190 GLU A C 1
ATOM 1478 O O . GLU A 1 190 ? 11.053 9.279 6.420 1.00 89.94 190 GLU A O 1
ATOM 1483 N N . ASP A 1 191 ? 9.015 10.190 6.283 1.00 86.75 191 ASP A N 1
ATOM 1484 C CA . ASP A 1 191 ? 9.104 10.874 7.580 1.00 86.75 191 ASP A CA 1
ATOM 1485 C C . ASP A 1 191 ? 9.346 9.896 8.735 1.00 86.75 191 ASP A C 1
ATOM 1487 O O . ASP A 1 191 ? 10.081 10.213 9.674 1.00 86.75 191 ASP A O 1
ATOM 1491 N N . ASP A 1 192 ? 8.829 8.677 8.598 1.00 84.69 192 ASP A N 1
ATOM 1492 C CA . ASP A 1 192 ? 8.911 7.612 9.584 1.00 84.69 192 ASP A CA 1
ATOM 1493 C C . ASP A 1 192 ? 10.199 6.779 9.512 1.00 84.69 192 ASP A C 1
ATOM 1495 O O . ASP A 1 192 ? 10.534 6.061 10.459 1.00 84.69 192 ASP A O 1
ATOM 1499 N N . VAL A 1 193 ? 10.946 6.901 8.416 1.00 89.44 193 VAL A N 1
ATOM 1500 C CA . VAL A 1 193 ? 12.209 6.191 8.189 1.00 89.44 193 VAL A CA 1
ATOM 1501 C C . VAL A 1 193 ? 13.344 6.827 9.014 1.00 89.44 193 VAL A C 1
ATOM 1503 O O . VAL A 1 193 ? 13.403 8.058 9.126 1.00 89.44 193 VAL A O 1
ATOM 1506 N N . PRO A 1 194 ? 14.287 6.041 9.574 1.00 89.94 194 PRO A N 1
ATOM 1507 C CA . PRO A 1 194 ? 15.480 6.579 10.229 1.00 89.94 194 PRO A CA 1
ATOM 1508 C C . PRO A 1 194 ? 16.268 7.549 9.336 1.00 89.94 194 PRO A C 1
ATOM 1510 O O . PRO A 1 194 ? 16.376 7.363 8.123 1.00 89.94 194 PRO A O 1
ATOM 1513 N N . VAL A 1 195 ? 16.839 8.601 9.931 1.00 90.06 195 VAL A N 1
ATOM 1514 C CA . VAL A 1 195 ? 17.542 9.669 9.188 1.00 90.06 195 VAL A CA 1
ATOM 1515 C C . VAL A 1 195 ? 18.723 9.130 8.378 1.00 90.06 195 VAL A C 1
ATOM 1517 O O . VAL A 1 195 ? 18.936 9.573 7.250 1.00 90.06 195 VAL A O 1
ATOM 1520 N N . GLU A 1 196 ? 19.458 8.163 8.922 1.00 91.25 196 GLU A N 1
ATOM 1521 C CA . GLU A 1 196 ? 20.585 7.517 8.240 1.00 91.25 196 GLU A CA 1
ATOM 1522 C C . GLU A 1 196 ? 20.112 6.808 6.967 1.00 91.25 196 GLU A C 1
ATOM 1524 O O . GLU A 1 196 ? 20.563 7.139 5.874 1.00 91.25 196 GLU A O 1
ATOM 1529 N N . THR A 1 197 ? 19.091 5.954 7.077 1.00 92.88 197 THR A N 1
ATOM 1530 C CA . THR A 1 197 ? 18.499 5.246 5.934 1.00 92.88 197 THR A CA 1
ATOM 1531 C C . THR A 1 197 ? 17.928 6.200 4.887 1.00 92.88 197 THR A C 1
ATOM 1533 O O . THR A 1 197 ? 18.159 6.010 3.694 1.00 92.88 197 THR A O 1
ATOM 1536 N N . LYS A 1 198 ? 17.233 7.269 5.304 1.00 92.62 198 LYS A N 1
ATOM 1537 C CA . LYS A 1 198 ? 16.778 8.324 4.381 1.00 92.62 198 LYS A CA 1
ATOM 1538 C C . LYS A 1 198 ? 17.941 8.937 3.609 1.00 92.62 198 LYS A C 1
ATOM 1540 O O . LYS A 1 198 ? 17.834 9.180 2.408 1.00 92.62 198 LYS A O 1
ATOM 1545 N N . THR A 1 199 ? 19.029 9.236 4.313 1.00 93.50 199 THR A N 1
ATOM 1546 C CA . THR A 1 199 ? 20.214 9.872 3.735 1.00 93.50 199 THR A CA 1
ATOM 1547 C C . THR A 1 199 ? 20.869 8.950 2.717 1.00 93.50 199 THR A C 1
ATOM 1549 O O . THR A 1 199 ? 21.171 9.395 1.611 1.00 93.50 199 THR A O 1
ATOM 1552 N N . ASP A 1 200 ? 21.013 7.670 3.048 1.00 93.62 200 ASP A N 1
ATOM 1553 C CA . ASP A 1 200 ? 21.568 6.670 2.140 1.00 93.62 200 ASP A CA 1
ATOM 1554 C C . ASP A 1 200 ? 20.706 6.525 0.885 1.00 93.62 200 ASP A C 1
ATOM 1556 O O . ASP A 1 200 ? 21.219 6.654 -0.226 1.00 93.62 200 ASP A O 1
ATOM 1560 N N . LEU A 1 201 ? 19.387 6.372 1.045 1.00 94.06 201 LEU A N 1
ATOM 1561 C CA . LEU A 1 201 ? 18.448 6.243 -0.073 1.00 94.06 201 LEU A CA 1
ATOM 1562 C C . LEU A 1 201 ? 18.440 7.474 -0.992 1.00 94.06 201 LEU A C 1
ATOM 1564 O O . LEU A 1 201 ? 18.368 7.331 -2.212 1.00 94.06 201 LEU A O 1
ATOM 1568 N N . ARG A 1 202 ? 18.554 8.688 -0.437 1.00 91.44 202 ARG A N 1
ATOM 1569 C CA . ARG A 1 202 ? 18.641 9.932 -1.227 1.00 91.44 202 ARG A CA 1
ATOM 1570 C C . ARG A 1 202 ? 19.930 10.029 -2.040 1.00 91.44 202 ARG A C 1
ATOM 1572 O O . ARG A 1 202 ? 19.919 10.626 -3.110 1.00 91.44 202 ARG A O 1
ATOM 1579 N N . ARG A 1 203 ? 21.028 9.449 -1.550 1.00 93.81 203 ARG A N 1
ATOM 1580 C CA . ARG A 1 203 ? 22.346 9.517 -2.196 1.00 93.81 203 ARG A CA 1
ATOM 1581 C C . ARG A 1 203 ? 22.532 8.512 -3.327 1.00 93.81 203 ARG A C 1
ATOM 1583 O O . ARG A 1 203 ? 23.478 8.665 -4.087 1.00 93.81 203 ARG A O 1
ATOM 1590 N N . ILE A 1 204 ? 21.649 7.522 -3.468 1.00 93.94 204 ILE A N 1
ATOM 1591 C CA . ILE A 1 204 ? 21.770 6.446 -4.469 1.00 93.94 204 ILE A CA 1
ATOM 1592 C C . ILE A 1 204 ? 21.928 6.978 -5.895 1.00 93.94 204 ILE A C 1
ATOM 1594 O O . ILE A 1 204 ? 22.729 6.435 -6.652 1.00 93.94 204 ILE A O 1
ATOM 1598 N N . GLY A 1 205 ? 21.219 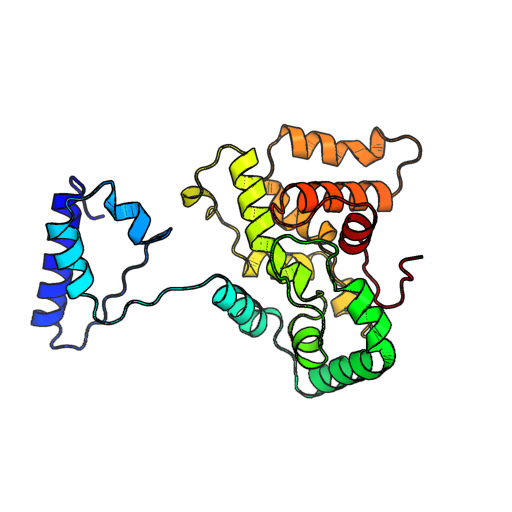8.056 -6.241 1.00 90.62 205 GLY A N 1
ATOM 1599 C CA . GLY A 1 205 ? 21.335 8.691 -7.556 1.00 90.62 205 GLY A CA 1
ATOM 1600 C C . GLY A 1 205 ? 22.739 9.223 -7.868 1.00 90.62 205 GLY A C 1
ATOM 1601 O O . GLY A 1 205 ? 23.127 9.256 -9.031 1.00 90.62 205 GLY A O 1
ATOM 1602 N N . ASP A 1 206 ? 23.511 9.577 -6.839 1.00 91.75 206 ASP A N 1
ATOM 1603 C CA . ASP A 1 206 ? 24.852 10.152 -6.975 1.00 91.75 206 ASP A CA 1
ATOM 1604 C C . ASP A 1 206 ? 25.964 9.125 -6.708 1.00 91.75 206 ASP A C 1
ATOM 1606 O O . ASP A 1 206 ? 27.066 9.233 -7.245 1.00 91.75 206 ASP A O 1
ATOM 1610 N N . THR A 1 207 ? 25.710 8.143 -5.837 1.00 93.00 207 THR A N 1
ATOM 1611 C CA . THR A 1 207 ? 26.725 7.185 -5.371 1.00 93.00 207 THR A CA 1
ATOM 1612 C C . THR A 1 207 ? 26.802 5.927 -6.220 1.00 93.00 207 THR A C 1
ATOM 1614 O O . THR A 1 207 ? 27.871 5.317 -6.300 1.00 93.00 207 THR A O 1
ATOM 1617 N N . VAL A 1 208 ? 25.702 5.521 -6.857 1.00 93.44 208 VAL A N 1
ATOM 1618 C CA . VAL A 1 208 ? 25.684 4.335 -7.714 1.00 93.44 208 VAL A CA 1
ATOM 1619 C C . VAL A 1 208 ? 26.141 4.721 -9.117 1.00 93.44 208 VAL A C 1
ATOM 1621 O O . VAL A 1 208 ? 25.552 5.569 -9.784 1.00 93.44 208 VAL A O 1
ATOM 1624 N N . HIS A 1 209 ? 27.209 4.080 -9.586 1.00 92.56 209 HIS A N 1
ATOM 1625 C CA . HIS A 1 209 ? 27.725 4.326 -10.927 1.00 92.56 209 HIS A CA 1
ATOM 1626 C C . HIS A 1 209 ? 26.673 3.971 -11.988 1.00 92.56 209 HIS A C 1
ATOM 1628 O O . HIS A 1 209 ? 26.157 2.855 -12.001 1.00 92.56 209 HIS A O 1
ATOM 1634 N N . GLY A 1 210 ? 26.368 4.918 -12.879 1.00 92.31 210 GLY A N 1
ATOM 1635 C CA . GLY A 1 210 ? 25.348 4.731 -13.914 1.00 92.31 210 GLY A CA 1
ATOM 1636 C C . GLY A 1 210 ? 23.911 4.719 -13.381 1.00 92.31 210 GLY A C 1
ATOM 1637 O O . GLY A 1 210 ? 23.040 4.144 -14.032 1.00 92.31 210 GLY A O 1
ATOM 1638 N N . ALA A 1 211 ? 23.657 5.316 -12.210 1.00 92.12 211 ALA A N 1
ATOM 1639 C CA . ALA A 1 211 ? 22.316 5.409 -11.647 1.00 92.12 211 ALA A CA 1
ATOM 1640 C C . ALA A 1 211 ? 21.325 6.049 -12.630 1.00 92.12 211 ALA A C 1
ATOM 1642 O O . ALA A 1 211 ? 21.596 7.055 -13.285 1.00 92.12 211 ALA A O 1
ATOM 1643 N N . THR A 1 212 ? 20.139 5.456 -12.692 1.00 93.94 212 THR A N 1
ATOM 1644 C CA . THR A 1 212 ? 18.993 5.945 -13.463 1.00 93.94 212 THR A CA 1
ATOM 1645 C C . THR A 1 212 ? 17.837 6.257 -12.508 1.00 93.94 212 THR A C 1
ATOM 1647 O O . THR A 1 212 ? 17.876 5.835 -11.348 1.00 93.94 212 THR A O 1
ATOM 1650 N N . PRO A 1 213 ? 16.759 6.924 -12.963 1.00 89.81 213 PRO A N 1
ATOM 1651 C CA . PRO A 1 213 ? 15.554 7.082 -12.147 1.00 89.81 213 PRO A CA 1
ATOM 1652 C C . PRO A 1 213 ? 15.001 5.744 -11.625 1.00 89.81 213 PRO A C 1
ATOM 1654 O O . PRO A 1 213 ? 14.516 5.671 -10.496 1.00 89.81 213 PRO A O 1
ATOM 1657 N N . LEU A 1 214 ? 15.148 4.669 -12.411 1.00 91.31 214 LEU A N 1
ATOM 1658 C CA . LEU A 1 214 ? 14.768 3.319 -12.004 1.00 91.31 214 LEU A CA 1
ATOM 1659 C C . LEU A 1 214 ? 15.628 2.805 -10.843 1.00 91.31 214 LEU A C 1
ATOM 1661 O O . LEU A 1 214 ? 15.097 2.155 -9.953 1.00 91.31 214 LEU A O 1
ATOM 1665 N N . THR A 1 215 ? 16.924 3.123 -10.797 1.00 94.75 215 THR A N 1
ATOM 1666 C CA . THR A 1 215 ? 17.829 2.703 -9.712 1.00 94.75 215 THR A CA 1
ATOM 1667 C C . THR A 1 215 ? 17.338 3.198 -8.351 1.00 94.75 215 THR A C 1
ATOM 1669 O O . THR A 1 215 ? 17.235 2.416 -7.407 1.00 94.75 215 THR A O 1
ATOM 1672 N N . THR A 1 216 ? 16.968 4.477 -8.258 1.00 93.75 216 THR A N 1
ATOM 1673 C CA . THR A 1 216 ? 16.410 5.059 -7.027 1.00 93.75 216 THR A CA 1
ATOM 1674 C C . THR A 1 216 ? 15.062 4.432 -6.677 1.00 93.75 216 THR A C 1
ATOM 1676 O O . THR A 1 216 ? 14.806 4.108 -5.519 1.00 93.75 216 THR A O 1
ATOM 1679 N N . ARG A 1 217 ? 14.209 4.197 -7.681 1.00 94.19 217 ARG A N 1
ATOM 1680 C CA . ARG A 1 217 ? 12.886 3.591 -7.488 1.00 94.19 217 ARG A CA 1
ATOM 1681 C C . ARG A 1 217 ? 12.975 2.138 -7.010 1.00 94.19 217 ARG A C 1
ATOM 1683 O O . ARG A 1 217 ? 12.262 1.755 -6.088 1.00 94.19 217 ARG A O 1
ATOM 1690 N N . VAL A 1 218 ? 13.904 1.356 -7.559 1.00 96.06 218 VAL A N 1
ATOM 1691 C CA . VAL A 1 218 ? 14.222 -0.004 -7.093 1.00 96.06 218 VAL A CA 1
ATOM 1692 C C . VAL A 1 218 ? 14.738 0.021 -5.662 1.00 96.06 218 VAL A C 1
ATOM 1694 O O . VAL A 1 218 ? 14.337 -0.825 -4.874 1.00 96.06 218 VAL A O 1
ATOM 1697 N N . ALA A 1 219 ? 15.564 0.997 -5.285 1.00 96.44 219 ALA A N 1
ATOM 1698 C CA . ALA A 1 219 ? 16.026 1.112 -3.906 1.00 96.44 219 ALA A CA 1
ATOM 1699 C C . ALA A 1 219 ? 14.887 1.402 -2.915 1.00 96.44 219 ALA A C 1
ATOM 1701 O O . ALA A 1 219 ? 14.859 0.817 -1.834 1.00 96.44 219 ALA A O 1
ATOM 1702 N N . TYR A 1 220 ? 13.925 2.248 -3.292 1.00 96.88 220 TYR A N 1
ATOM 1703 C CA . TYR A 1 220 ? 12.712 2.470 -2.499 1.00 96.88 220 TYR A CA 1
ATOM 1704 C C . TYR A 1 220 ? 11.883 1.193 -2.366 1.00 96.88 220 TYR A C 1
ATOM 1706 O O . TYR A 1 220 ? 11.528 0.810 -1.253 1.00 96.88 220 TYR A O 1
ATOM 1714 N N . GLY A 1 221 ? 11.632 0.500 -3.478 1.00 96.75 221 GLY A N 1
ATOM 1715 C CA . GLY A 1 221 ? 10.926 -0.780 -3.479 1.00 96.75 221 GLY A CA 1
ATOM 1716 C C . GLY A 1 221 ? 11.614 -1.837 -2.613 1.00 96.75 221 GLY A C 1
ATOM 1717 O O . GLY A 1 221 ? 10.971 -2.466 -1.776 1.00 96.75 221 GLY A O 1
ATOM 1718 N N . LEU A 1 222 ? 12.938 -1.965 -2.740 1.00 96.81 222 LEU A N 1
ATOM 1719 C CA . LEU A 1 222 ? 13.774 -2.874 -1.958 1.00 96.81 222 LEU A CA 1
ATOM 1720 C C . LEU A 1 222 ? 13.718 -2.560 -0.462 1.00 96.81 222 LEU A C 1
ATOM 1722 O O . LEU A 1 222 ? 13.563 -3.472 0.348 1.00 96.81 222 LEU A O 1
ATOM 1726 N N . PHE A 1 223 ? 13.833 -1.280 -0.095 1.00 96.88 223 PHE A N 1
ATOM 1727 C CA . PHE A 1 223 ? 13.746 -0.852 1.295 1.00 96.88 223 PHE A CA 1
ATOM 1728 C C . PHE A 1 223 ? 12.385 -1.210 1.893 1.00 96.88 223 PHE A C 1
ATOM 1730 O O . PHE A 1 223 ? 12.350 -1.878 2.924 1.00 96.88 223 PHE A O 1
ATOM 1737 N N . LEU A 1 224 ? 11.285 -0.815 1.240 1.00 96.69 224 LEU A N 1
ATOM 1738 C CA . LEU A 1 224 ? 9.930 -1.076 1.732 1.00 96.69 224 LEU A CA 1
ATOM 1739 C C . LEU A 1 224 ? 9.641 -2.576 1.821 1.00 96.69 224 LEU A C 1
ATOM 1741 O O . LEU A 1 224 ? 9.116 -3.030 2.834 1.00 96.69 224 LEU A O 1
ATOM 1745 N N . LEU A 1 225 ? 10.034 -3.357 0.811 1.00 96.62 225 LEU A N 1
ATOM 1746 C CA . LEU A 1 225 ? 9.882 -4.812 0.831 1.00 96.62 225 LEU A CA 1
ATOM 1747 C C . LEU A 1 225 ? 10.677 -5.448 1.974 1.00 96.62 225 LEU A C 1
ATOM 1749 O O . LEU A 1 225 ? 10.172 -6.338 2.642 1.00 96.62 225 LEU A O 1
ATOM 1753 N N . GLY A 1 226 ? 11.880 -4.940 2.255 1.00 95.81 226 GLY A N 1
ATOM 1754 C CA . GLY A 1 226 ? 12.680 -5.371 3.401 1.00 95.81 226 GLY A CA 1
ATOM 1755 C C . GLY A 1 226 ? 12.038 -5.082 4.763 1.00 95.81 226 GLY A C 1
ATOM 1756 O O . GLY A 1 226 ? 12.434 -5.698 5.748 1.00 95.81 226 GLY A O 1
ATOM 1757 N N . GLN A 1 227 ? 11.052 -4.181 4.833 1.00 94.44 227 GLN A N 1
ATOM 1758 C CA . GLN A 1 227 ? 10.252 -3.943 6.042 1.00 94.44 227 GLN A CA 1
ATOM 1759 C C . GLN A 1 227 ? 9.007 -4.842 6.116 1.00 94.44 227 GLN A C 1
ATOM 1761 O O . GLN A 1 227 ? 8.424 -4.993 7.187 1.00 94.44 227 GLN A O 1
ATOM 1766 N N . ALA A 1 228 ? 8.589 -5.450 5.003 1.00 93.81 228 ALA A N 1
ATOM 1767 C CA . ALA A 1 228 ? 7.446 -6.353 4.957 1.00 93.81 228 ALA A CA 1
ATOM 1768 C C . ALA A 1 228 ? 7.849 -7.753 5.446 1.00 93.81 228 ALA A C 1
ATOM 1770 O O . ALA A 1 228 ? 8.277 -8.600 4.667 1.00 93.81 228 ALA A O 1
ATOM 1771 N N . GLN A 1 229 ? 7.673 -8.007 6.746 1.00 90.62 229 GLN A N 1
ATOM 1772 C CA . GLN A 1 229 ? 8.120 -9.232 7.425 1.00 90.62 229 GLN A CA 1
ATOM 1773 C C . GLN A 1 229 ? 7.760 -10.540 6.695 1.00 90.62 229 GLN A C 1
ATOM 1775 O O . GLN A 1 229 ? 8.553 -11.476 6.699 1.00 90.62 229 GLN A O 1
ATOM 1780 N N . TYR A 1 230 ? 6.569 -10.619 6.099 1.00 93.38 230 TYR A N 1
ATOM 1781 C CA . TYR A 1 230 ? 6.035 -11.860 5.533 1.00 93.38 230 TYR A CA 1
ATOM 1782 C C . TYR A 1 230 ? 6.325 -12.049 4.042 1.00 93.38 230 TYR A C 1
ATOM 1784 O O . TYR A 1 230 ? 5.866 -13.038 3.469 1.00 93.38 230 TYR A O 1
ATOM 1792 N N . ILE A 1 231 ? 7.036 -11.121 3.394 1.00 95.88 231 ILE A N 1
ATOM 1793 C CA . ILE A 1 231 ? 7.362 -11.214 1.969 1.00 95.88 231 ILE A CA 1
ATOM 1794 C C . ILE A 1 231 ? 8.881 -11.279 1.799 1.00 95.88 231 ILE A C 1
ATOM 1796 O O . ILE A 1 231 ? 9.578 -10.328 2.147 1.00 95.88 231 ILE A O 1
ATOM 1800 N N . PRO A 1 232 ? 9.427 -12.354 1.207 1.00 94.81 232 PRO A N 1
ATOM 1801 C CA . PRO A 1 232 ? 10.862 -12.445 1.005 1.00 94.81 232 PRO A CA 1
ATOM 1802 C C . PRO A 1 232 ? 11.336 -11.469 -0.080 1.00 94.81 232 PRO A C 1
ATOM 1804 O O . PRO A 1 232 ? 10.740 -11.364 -1.159 1.00 94.81 232 PRO A O 1
ATOM 1807 N N . THR A 1 233 ? 12.478 -10.830 0.173 1.00 95.38 233 THR A N 1
ATOM 1808 C CA . THR A 1 233 ? 13.156 -9.889 -0.733 1.00 95.38 233 THR A CA 1
ATOM 1809 C C . THR A 1 233 ? 13.880 -10.613 -1.875 1.00 95.38 233 THR A C 1
ATOM 1811 O O . THR A 1 233 ? 15.105 -10.618 -1.977 1.00 95.38 233 THR A O 1
ATOM 1814 N N . THR A 1 234 ? 13.115 -11.291 -2.727 1.00 95.56 234 THR A N 1
ATOM 1815 C CA . THR A 1 234 ? 13.617 -11.944 -3.945 1.00 95.56 234 THR A CA 1
ATOM 1816 C C . THR A 1 234 ? 13.620 -10.969 -5.121 1.00 95.56 234 THR A C 1
ATOM 1818 O O . THR A 1 234 ? 12.874 -9.993 -5.110 1.00 95.56 234 THR A O 1
ATOM 1821 N N . LEU A 1 235 ? 14.413 -11.250 -6.164 1.00 94.31 235 LEU A N 1
ATOM 1822 C CA . LEU A 1 235 ? 14.399 -10.459 -7.404 1.00 94.31 235 LEU A CA 1
ATOM 1823 C C . LEU A 1 235 ? 12.973 -10.297 -7.953 1.00 94.31 235 LEU A C 1
ATOM 1825 O O . LEU A 1 235 ? 12.563 -9.192 -8.275 1.00 94.31 235 LEU A O 1
ATOM 1829 N N . GLU A 1 236 ? 12.212 -11.389 -7.982 1.00 93.44 236 GLU A N 1
ATOM 1830 C CA . GLU A 1 236 ? 10.836 -11.434 -8.478 1.00 93.44 236 GLU A CA 1
ATOM 1831 C C . GLU A 1 236 ? 9.914 -10.463 -7.719 1.00 93.44 236 GLU A C 1
ATOM 1833 O O . GLU A 1 236 ? 9.224 -9.642 -8.321 1.00 93.44 236 GLU A O 1
ATOM 1838 N N . ASN A 1 237 ? 9.955 -10.489 -6.383 1.00 95.38 237 ASN A N 1
ATOM 1839 C CA . ASN A 1 237 ? 9.136 -9.597 -5.563 1.00 95.38 237 ASN A CA 1
ATOM 1840 C C . ASN A 1 237 ? 9.619 -8.145 -5.635 1.00 95.38 237 ASN A C 1
ATOM 1842 O O . ASN A 1 237 ? 8.789 -7.240 -5.662 1.00 95.38 237 ASN A O 1
ATOM 1846 N N . VAL A 1 238 ? 10.933 -7.905 -5.724 1.00 95.69 238 VAL A N 1
ATOM 1847 C CA . VAL A 1 238 ? 11.485 -6.555 -5.922 1.00 95.69 238 VAL A CA 1
ATOM 1848 C C . VAL A 1 238 ? 11.007 -5.971 -7.250 1.00 95.69 238 VAL A C 1
ATOM 1850 O O . VAL A 1 238 ? 10.575 -4.820 -7.269 1.00 95.69 238 VAL A O 1
ATOM 1853 N N . THR A 1 239 ? 10.986 -6.752 -8.333 1.00 93.94 239 THR A N 1
ATOM 1854 C CA . THR A 1 239 ? 10.424 -6.308 -9.617 1.00 93.94 239 THR A CA 1
ATOM 1855 C C . THR A 1 239 ? 8.965 -5.877 -9.454 1.00 93.94 239 THR A C 1
ATOM 1857 O O . THR A 1 239 ? 8.614 -4.767 -9.853 1.00 93.94 239 THR A O 1
ATOM 1860 N N . ARG A 1 240 ? 8.129 -6.669 -8.767 1.00 94.19 240 ARG A N 1
ATOM 1861 C CA . ARG A 1 240 ? 6.720 -6.314 -8.495 1.00 94.19 240 ARG A CA 1
ATOM 1862 C C . ARG A 1 240 ? 6.556 -5.004 -7.721 1.00 94.19 240 ARG A C 1
ATOM 1864 O O . ARG A 1 240 ? 5.558 -4.314 -7.906 1.00 94.19 240 ARG A O 1
ATOM 1871 N N . THR A 1 241 ? 7.531 -4.608 -6.896 1.00 95.31 241 THR A N 1
ATOM 1872 C CA . THR A 1 241 ? 7.457 -3.334 -6.155 1.00 95.31 241 THR A CA 1
ATOM 1873 C C . THR A 1 241 ? 7.590 -2.084 -7.023 1.00 95.31 241 THR A C 1
ATOM 1875 O O . THR A 1 241 ? 7.227 -1.006 -6.550 1.00 95.31 241 THR A O 1
ATOM 1878 N N . VAL A 1 242 ? 8.103 -2.199 -8.255 1.00 94.44 242 VAL A N 1
ATOM 1879 C CA . VAL A 1 242 ? 8.400 -1.053 -9.135 1.00 94.44 242 VAL A CA 1
ATOM 1880 C C . VAL A 1 242 ? 7.566 -1.008 -10.414 1.00 94.44 242 VAL A C 1
ATOM 1882 O O . VAL A 1 242 ? 7.645 -0.015 -11.140 1.00 94.44 242 VAL A O 1
ATOM 1885 N N . VAL A 1 243 ? 6.767 -2.035 -10.713 1.00 91.06 243 VAL A N 1
ATOM 1886 C CA . VAL A 1 243 ? 5.938 -2.042 -11.928 1.00 91.06 243 VAL A CA 1
ATOM 1887 C C . VAL A 1 243 ? 4.844 -0.976 -11.841 1.00 91.06 243 VAL A C 1
ATOM 1889 O O . VAL A 1 243 ? 4.048 -0.969 -10.906 1.00 91.06 243 VAL A O 1
ATOM 1892 N N . ASP A 1 244 ? 4.802 -0.078 -12.830 1.00 89.38 244 ASP A N 1
ATOM 1893 C CA . ASP A 1 244 ? 3.796 0.989 -12.958 1.00 89.38 244 ASP A CA 1
ATOM 1894 C C . ASP A 1 244 ? 2.895 0.865 -14.189 1.00 89.38 244 ASP A C 1
ATOM 1896 O O . ASP A 1 244 ? 2.135 1.789 -14.489 1.00 89.38 244 ASP A O 1
ATOM 1900 N N . ASP A 1 245 ? 2.966 -0.252 -14.905 1.00 90.12 245 ASP A N 1
ATOM 1901 C CA . ASP A 1 245 ? 2.159 -0.485 -16.094 1.00 90.12 245 ASP A CA 1
ATOM 1902 C C . ASP A 1 245 ? 1.776 -1.960 -16.207 1.00 90.12 245 ASP A C 1
ATOM 1904 O O . ASP A 1 245 ? 2.637 -2.835 -16.097 1.00 90.12 245 ASP A O 1
ATOM 1908 N N . LEU A 1 246 ? 0.486 -2.223 -16.424 1.00 87.69 246 LEU A N 1
ATOM 1909 C CA . LEU A 1 246 ? -0.076 -3.570 -16.560 1.00 87.69 246 LEU A CA 1
ATOM 1910 C C . LEU A 1 246 ? 0.476 -4.329 -17.768 1.00 87.69 246 LEU A C 1
ATOM 1912 O O . LEU A 1 246 ? 0.455 -5.556 -17.757 1.00 87.69 246 LEU A O 1
ATOM 1916 N N . ASP A 1 247 ? 0.965 -3.617 -18.784 1.00 85.12 247 ASP A N 1
ATOM 1917 C CA . ASP A 1 247 ? 1.512 -4.216 -20.000 1.00 85.12 247 ASP A CA 1
ATOM 1918 C C . ASP A 1 247 ? 3.033 -4.438 -19.915 1.00 85.12 247 ASP A C 1
ATOM 1920 O O . ASP A 1 247 ? 3.659 -4.852 -20.893 1.00 85.12 247 ASP A O 1
ATOM 1924 N N . THR A 1 248 ? 3.650 -4.188 -18.752 1.00 78.25 248 THR A N 1
ATOM 1925 C CA . THR A 1 248 ? 5.077 -4.466 -18.541 1.00 78.25 248 THR A CA 1
ATOM 1926 C C . THR A 1 248 ? 5.311 -5.971 -18.384 1.00 78.25 248 THR A C 1
ATOM 1928 O O . THR A 1 248 ? 4.815 -6.557 -17.419 1.00 78.25 248 THR A O 1
ATOM 1931 N N . PRO A 1 249 ? 6.098 -6.620 -19.262 1.00 67.31 249 PRO A N 1
ATOM 1932 C CA . PRO A 1 249 ? 6.450 -8.021 -19.081 1.00 67.31 249 PRO A CA 1
ATOM 1933 C C . PRO A 1 249 ? 7.400 -8.196 -17.887 1.00 67.31 249 PRO A C 1
ATOM 1935 O O . PRO A 1 249 ? 8.328 -7.410 -17.699 1.00 67.31 249 PRO A O 1
ATOM 1938 N N . LEU A 1 250 ? 7.193 -9.255 -17.099 1.00 62.28 250 LEU A N 1
ATOM 1939 C CA . LEU A 1 250 ? 8.066 -9.628 -15.975 1.00 62.28 250 LEU A CA 1
ATOM 1940 C C . LEU A 1 250 ? 9.319 -10.433 -16.394 1.00 62.28 250 LEU A C 1
ATOM 1942 O O . LEU A 1 250 ? 10.068 -10.884 -15.527 1.00 62.28 250 LEU A O 1
ATOM 1946 N N . THR A 1 251 ? 9.546 -10.617 -17.701 1.00 48.66 251 THR A N 1
ATOM 1947 C CA . THR A 1 251 ? 10.639 -11.417 -18.294 1.00 48.66 251 THR A CA 1
ATOM 1948 C C . THR A 1 251 ? 11.817 -10.584 -18.767 1.00 48.66 251 THR A C 1
ATOM 1950 O O . THR A 1 251 ? 11.556 -9.613 -19.515 1.00 48.66 251 THR A O 1
#

Sequence (251 aa):
WIAGNPNDRTMQVQSLVETAAERGGGRVWVAVTAHGDIQALQQNVQQEYYAKIIQRFALPCKLSNEDISQVVEERVLRKTQDARRDLTRRFDEHSGAIVDLGSVARAERVYPDPTADNFALFYPYLPWTVHVIPDVVKGIAQAANRDEALTGSNRTMIGVVQGGLIENTGPLNAAVGRLVALADLYRQLEDDVPVETKTDLRRIGDTVHGATPLTTRVAYGLFLLGQAQYIPTTLENVTRTVVDDLDTPLT

Radius of gyration: 22.29 Å; chains: 1; bounding box: 59×31×61 Å

pLDDT: mean 82.78, std 13.93, range [40.34, 96.88]